Protein AF-A0A9X3DZH3-F1 (afdb_monomer_lite)

Radius of gyration: 17.74 Å; chains: 1; bounding box: 39×42×50 Å

Foldseek 3Di:
DLCCQFVVAVQVLLVLLLVLLVVLPPDAPLQPPHQSLLSLVLLLLLCCLPVVPDNNLVVAAADPDSVLLSVLSSVSSVVCRPDPCSQRVHDDDSVLLRVLLVLLQPQLQDLVNLVPDDLVSLLVSLCSQVLLVVCLVVQDCVCDVPDHSSVSSSVVQCVQDPPVLSSVLSCCQRPNDDDNSVSLCCCAPNPSDGPSCHSLSSQQSSCSNDSSGRRDALSSQSSSSNSNHPNPVVHPDD

Organism: NCBI:txid2994654

Sequence (238 aa):
MFRRKYDEILVPAHREILEVAQQHGFGRPEYAGQDPQIEMGRFLGWLRLTQGSGDGWRETSVLSDSQDRAARIAQYVQVWQSTNDTVKGDMYHASAEIENIANIRKYLRDPDELERLSFDELFRYLTGCHAFLERLRFVSKDIGENLSGLERLRIDFQKKNTFTAVLRTVRYLLAGSGDAIERAYDCIYGSYKLTGFGEACVMELLGWGDTKRPPFNNRSIRGIRLLGFDVEHLVAGE

pLDDT: mean 94.05, std 6.47, range [49.44, 98.75]

Secondary structure (DSSP, 8-state):
-HHIIIIIIIHHHHHHHHHHHHHTT---GGGTTS-HHHHHHHHHHHHHHHTSTTTHHHHSPP--SHHHHHHHHHHHHHHHHH-S-S-TT-S--HHHHHHHHHHIIIIISSHHHHHT--HHHHHHHHTTSHHHHGGGGSS-GGG-TTS-HHHHHHHHHHHHS-HHHHHHHHHHHHH-SS-HHHHHHHHHHSTT-BTTB-HHHHHHHHHHH-TTS----HHHHHHHHHTT-S-GGGSPP-

Structure (mmCIF, N/CA/C/O backbone):
data_AF-A0A9X3DZH3-F1
#
_entry.id   AF-A0A9X3DZH3-F1
#
loop_
_atom_site.group_PDB
_atom_site.id
_atom_site.type_symbol
_atom_site.label_atom_id
_atom_site.label_alt_id
_atom_site.label_comp_id
_atom_site.label_asym_id
_atom_site.label_entity_id
_atom_site.label_seq_id
_atom_site.pdbx_PDB_ins_code
_atom_site.Cartn_x
_atom_site.Cartn_y
_atom_site.Cartn_z
_atom_site.occupancy
_atom_site.B_iso_or_equiv
_atom_site.auth_seq_id
_atom_site.auth_comp_id
_atom_site.auth_asym_id
_atom_site.auth_atom_id
_atom_site.pdbx_PDB_model_num
ATOM 1 N N . MET A 1 1 ? 12.413 -12.478 10.197 1.00 80.00 1 MET A N 1
ATOM 2 C CA . MET A 1 1 ? 12.180 -11.033 10.440 1.00 80.00 1 MET A CA 1
ATOM 3 C C . MET A 1 1 ? 11.043 -10.487 9.578 1.00 80.00 1 MET A C 1
ATOM 5 O O . MET A 1 1 ? 10.118 -9.921 10.138 1.00 80.00 1 MET A O 1
ATOM 9 N N . PHE A 1 2 ? 11.060 -10.704 8.256 1.00 90.88 2 PHE A N 1
ATOM 10 C CA . PHE A 1 2 ? 10.044 -10.164 7.337 1.00 90.88 2 PHE A CA 1
ATOM 11 C C . PHE A 1 2 ? 8.625 -10.729 7.569 1.00 90.88 2 PHE A C 1
ATOM 13 O O . PHE A 1 2 ? 7.681 -9.961 7.719 1.00 90.88 2 PHE A O 1
ATOM 20 N N . ARG A 1 3 ? 8.486 -12.056 7.740 1.00 94.56 3 ARG A N 1
ATOM 21 C CA . ARG A 1 3 ? 7.210 -12.691 8.129 1.00 94.56 3 ARG A CA 1
ATOM 22 C C . ARG A 1 3 ? 6.673 -12.166 9.461 1.00 94.56 3 ARG A C 1
ATOM 24 O O . ARG A 1 3 ? 5.527 -11.752 9.523 1.00 94.56 3 ARG A O 1
ATOM 31 N N . ARG A 1 4 ? 7.530 -12.083 10.484 1.00 95.94 4 ARG A N 1
ATOM 32 C CA . ARG A 1 4 ? 7.169 -11.506 11.787 1.00 95.94 4 ARG A CA 1
ATOM 33 C C . ARG A 1 4 ? 6.572 -10.103 11.656 1.00 95.94 4 ARG A C 1
ATOM 35 O O . ARG A 1 4 ? 5.543 -9.815 12.248 1.00 95.94 4 ARG A O 1
ATOM 42 N N . LYS A 1 5 ? 7.195 -9.238 10.853 1.00 96.06 5 LYS A N 1
ATOM 43 C CA . LYS A 1 5 ? 6.690 -7.885 10.597 1.00 96.06 5 LYS A CA 1
ATOM 44 C C . LYS A 1 5 ? 5.289 -7.904 9.979 1.00 96.06 5 LYS A C 1
ATOM 46 O O . LYS A 1 5 ? 4.390 -7.252 10.498 1.00 96.06 5 LYS A O 1
ATOM 51 N N . TYR A 1 6 ? 5.104 -8.629 8.879 1.00 96.19 6 TYR A N 1
ATOM 52 C CA . TYR A 1 6 ? 3.863 -8.545 8.111 1.00 96.19 6 TYR A CA 1
ATOM 53 C C . TYR A 1 6 ? 2.771 -9.490 8.609 1.00 96.19 6 TYR A C 1
ATOM 55 O O . TYR A 1 6 ? 1.678 -9.031 8.920 1.00 96.19 6 TYR A O 1
ATOM 63 N N . ASP A 1 7 ? 3.057 -10.780 8.741 1.00 95.81 7 ASP A N 1
ATOM 64 C CA . ASP A 1 7 ? 2.043 -11.806 9.011 1.00 95.81 7 ASP A CA 1
ATOM 65 C C . ASP A 1 7 ? 1.689 -11.917 10.489 1.00 95.81 7 ASP A C 1
ATOM 67 O O . ASP A 1 7 ? 0.548 -12.226 10.821 1.00 95.81 7 ASP A O 1
ATOM 71 N N . GLU A 1 8 ? 2.658 -11.681 11.373 1.00 96.56 8 GLU A N 1
ATOM 72 C CA . GLU A 1 8 ? 2.478 -11.887 12.815 1.00 96.56 8 GLU A CA 1
ATOM 73 C C . GLU A 1 8 ? 2.136 -10.591 13.561 1.00 96.56 8 GLU A C 1
ATOM 75 O O . GLU A 1 8 ? 1.579 -10.660 14.652 1.00 96.56 8 GLU A O 1
ATOM 80 N N . ILE A 1 9 ? 2.444 -9.415 12.995 1.00 97.25 9 ILE A N 1
ATOM 81 C CA . ILE A 1 9 ? 2.196 -8.117 13.649 1.00 97.25 9 ILE A CA 1
ATOM 82 C C . ILE A 1 9 ? 1.209 -7.263 12.851 1.00 97.25 9 ILE A C 1
ATOM 84 O O . ILE A 1 9 ? 0.128 -6.947 13.348 1.00 97.25 9 ILE A O 1
ATOM 88 N N . LEU A 1 10 ? 1.548 -6.886 11.613 1.00 97.81 10 LEU A N 1
ATOM 89 C CA . LEU A 1 10 ? 0.742 -5.921 10.858 1.00 97.81 10 LEU A CA 1
ATOM 90 C C . LEU A 1 10 ? -0.606 -6.489 10.395 1.00 97.81 10 LEU A C 1
ATOM 92 O O . LEU A 1 10 ? -1.616 -5.795 10.504 1.00 97.81 10 LEU A O 1
ATOM 96 N N . VAL A 1 11 ? -0.654 -7.733 9.908 1.00 97.56 11 VAL A N 1
ATOM 97 C CA . VAL A 1 11 ? -1.908 -8.387 9.494 1.00 97.56 11 VAL A CA 1
ATOM 98 C C . VAL A 1 11 ? -2.884 -8.529 10.673 1.00 97.56 11 VAL A C 1
ATOM 100 O O . VAL A 1 11 ? -4.034 -8.116 10.510 1.00 97.56 11 VAL A O 1
ATOM 103 N N . PRO A 1 12 ? -2.482 -9.040 11.856 1.00 97.56 12 PRO A N 1
ATOM 104 C CA . PRO A 1 12 ? -3.359 -9.077 13.026 1.00 97.56 12 PRO A CA 1
ATOM 105 C C . PRO A 1 12 ? -3.827 -7.693 13.481 1.00 97.56 12 PRO A C 1
ATOM 107 O O . PRO A 1 12 ? -5.022 -7.514 13.694 1.00 97.56 12 PRO A O 1
ATOM 110 N N . ALA A 1 13 ? -2.927 -6.703 13.550 1.00 98.06 13 ALA A N 1
ATOM 111 C CA . ALA A 1 13 ? -3.292 -5.335 13.925 1.00 98.06 13 ALA A CA 1
ATOM 112 C C . ALA A 1 13 ? -4.322 -4.732 12.958 1.00 98.06 13 ALA A C 1
ATOM 114 O O . ALA A 1 13 ? -5.326 -4.165 13.378 1.00 98.06 13 ALA A O 1
ATOM 115 N N . HIS A 1 14 ? -4.108 -4.896 11.651 1.00 98.31 14 HIS A N 1
ATOM 116 C CA . HIS A 1 14 ? -5.050 -4.431 10.639 1.00 98.31 14 HIS A CA 1
ATOM 117 C C . HIS A 1 14 ? -6.409 -5.133 10.753 1.00 98.31 14 HIS A C 1
ATOM 119 O O . HIS A 1 14 ? -7.445 -4.486 10.613 1.00 98.31 14 HIS A O 1
ATOM 125 N N . ARG A 1 15 ? -6.419 -6.447 11.009 1.00 97.50 15 ARG A N 1
ATOM 126 C CA . ARG A 1 15 ? -7.661 -7.206 11.190 1.00 97.50 15 ARG A CA 1
ATOM 127 C C . ARG A 1 15 ? -8.452 -6.695 12.393 1.00 97.50 15 ARG A C 1
ATOM 129 O O . ARG A 1 15 ? -9.636 -6.425 12.235 1.00 97.50 15 ARG A O 1
ATOM 136 N N . GLU A 1 16 ? -7.791 -6.494 13.534 1.00 98.06 16 GLU A N 1
ATOM 137 C CA . GLU A 1 16 ? -8.410 -5.907 14.731 1.00 98.06 16 GLU A CA 1
ATOM 138 C C . GLU A 1 16 ? -9.031 -4.538 14.412 1.00 98.06 16 GLU A C 1
ATOM 140 O O . GLU A 1 16 ? -10.190 -4.290 14.736 1.00 98.06 16 GLU A O 1
ATOM 145 N N . ILE A 1 17 ? -8.295 -3.671 13.705 1.00 98.50 17 ILE A N 1
ATOM 146 C CA . ILE A 1 17 ? -8.795 -2.349 13.303 1.00 98.50 17 ILE A CA 1
ATOM 147 C C . ILE A 1 17 ? -10.041 -2.465 12.427 1.00 98.50 17 ILE A C 1
ATOM 149 O O . ILE A 1 17 ? -11.016 -1.763 12.678 1.00 98.50 17 ILE A O 1
ATOM 153 N N . LEU A 1 18 ? -10.020 -3.323 11.404 1.00 98.12 18 LEU A N 1
ATOM 154 C CA . LEU A 1 18 ? -11.145 -3.477 10.485 1.00 98.12 18 LEU A CA 1
ATOM 155 C C . LEU A 1 18 ? -12.385 -4.039 11.180 1.00 98.12 18 LEU A C 1
ATOM 157 O O . LEU A 1 18 ? -13.476 -3.510 10.973 1.00 98.12 18 LEU A O 1
ATOM 161 N N . GLU A 1 19 ? -12.218 -5.057 12.022 1.00 98.00 19 GLU A N 1
ATOM 162 C CA . GLU A 1 19 ? -13.314 -5.666 12.781 1.00 98.00 19 GLU A CA 1
ATOM 163 C C . GLU A 1 19 ? -13.973 -4.647 13.717 1.00 98.00 19 GLU A C 1
ATOM 165 O O . GLU A 1 19 ? -15.193 -4.474 13.683 1.00 98.00 19 GLU A O 1
ATOM 170 N N . VAL A 1 20 ? -13.177 -3.915 14.501 1.00 98.50 20 VAL A N 1
ATOM 171 C CA . VAL A 1 20 ? -13.698 -2.866 15.388 1.00 98.50 20 VAL A CA 1
ATOM 172 C C . VAL A 1 20 ? -14.331 -1.738 14.577 1.00 98.50 20 VAL A C 1
ATOM 174 O O . VAL A 1 20 ? -15.418 -1.271 14.908 1.00 98.50 20 VAL A O 1
ATOM 177 N N . ALA A 1 21 ? -13.695 -1.298 13.492 1.00 98.38 21 ALA A N 1
ATOM 178 C CA . ALA A 1 21 ? -14.231 -0.215 12.681 1.00 98.38 21 ALA A CA 1
ATOM 179 C C . ALA A 1 21 ? -15.624 -0.565 12.135 1.00 98.38 21 ALA A C 1
ATOM 181 O O . ALA A 1 21 ? -16.554 0.237 12.256 1.00 98.38 21 ALA A O 1
ATOM 182 N N . GLN A 1 22 ? -15.803 -1.780 11.613 1.00 97.50 22 GLN A N 1
ATOM 183 C CA . GLN A 1 22 ? -17.096 -2.263 11.118 1.00 97.50 22 GLN A CA 1
ATOM 184 C C . GLN A 1 22 ? -18.171 -2.296 12.215 1.00 97.50 22 GLN A C 1
ATOM 186 O O . GLN A 1 22 ? -19.311 -1.911 11.957 1.00 97.50 22 GLN A O 1
ATOM 191 N N . GLN A 1 23 ? -17.817 -2.661 13.452 1.00 97.81 23 GLN A N 1
ATOM 192 C CA . GLN A 1 23 ? -18.740 -2.611 14.599 1.00 97.81 23 GLN A CA 1
ATOM 193 C C . GLN A 1 23 ? -19.208 -1.185 14.935 1.00 97.81 23 GLN A C 1
ATOM 195 O O . GLN A 1 23 ? -20.274 -1.009 15.525 1.00 97.81 23 GLN A O 1
ATOM 200 N N . HIS A 1 24 ? -18.445 -0.166 14.535 1.00 97.00 24 HIS A N 1
ATOM 201 C CA . HIS A 1 24 ? -18.718 1.245 14.805 1.00 97.00 24 HIS A CA 1
ATOM 202 C C . HIS A 1 24 ? -19.171 2.041 13.570 1.00 97.00 24 HIS A C 1
ATOM 204 O O . HIS A 1 24 ? -19.076 3.268 13.554 1.00 97.00 24 HIS A O 1
ATOM 210 N N . GLY A 1 25 ? -19.712 1.361 12.552 1.00 95.00 25 GLY A N 1
ATOM 211 C CA . GLY A 1 25 ? -20.342 2.009 11.397 1.00 95.00 25 GLY A CA 1
ATOM 212 C C . GLY A 1 25 ? -19.375 2.408 10.284 1.00 95.00 25 GLY A C 1
ATOM 213 O O . GLY A 1 25 ? -19.695 3.284 9.486 1.00 95.00 25 GLY A O 1
ATOM 214 N N . PHE A 1 26 ? -18.192 1.792 10.223 1.00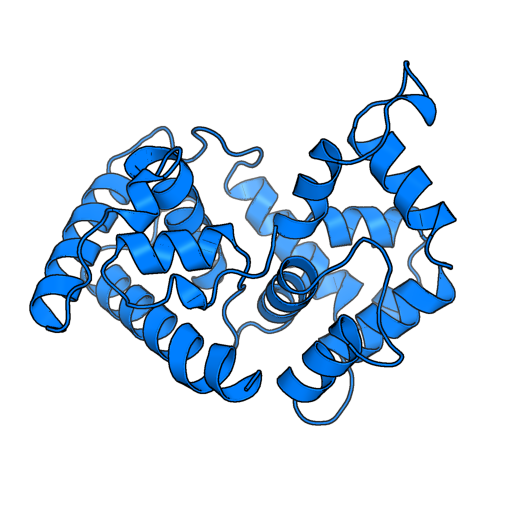 96.69 26 PHE A N 1
ATOM 215 C CA . PHE A 1 26 ? -17.313 1.878 9.055 1.00 96.69 26 PHE A CA 1
ATOM 216 C C . PHE A 1 26 ? -17.986 1.274 7.814 1.00 96.69 26 PHE A C 1
ATOM 218 O O . PHE A 1 26 ? -18.674 0.258 7.929 1.00 96.69 26 PHE A O 1
ATOM 225 N N . GLY A 1 27 ? -17.794 1.879 6.638 1.00 95.56 27 GLY A N 1
ATOM 226 C CA . GLY A 1 27 ? -18.589 1.563 5.446 1.00 95.56 27 GLY A CA 1
ATOM 227 C C . GLY A 1 27 ? -19.248 2.797 4.842 1.00 95.56 27 GLY A C 1
ATOM 228 O O . GLY A 1 27 ? -20.477 2.897 4.823 1.00 95.56 27 GLY A O 1
ATOM 229 N N . ARG A 1 28 ? -18.452 3.764 4.376 1.00 94.81 28 ARG A N 1
ATOM 230 C CA . ARG A 1 28 ? -19.019 4.966 3.749 1.00 94.81 28 ARG A CA 1
ATOM 231 C C . ARG A 1 28 ? -19.727 4.641 2.414 1.00 94.81 28 ARG A C 1
ATOM 233 O O . ARG A 1 28 ? -19.271 3.751 1.689 1.00 94.81 28 ARG A O 1
ATOM 240 N N . PRO A 1 29 ? -20.794 5.376 2.029 1.00 94.44 29 PRO A N 1
ATOM 241 C CA . PRO A 1 29 ? -21.568 5.095 0.812 1.00 94.44 29 PRO A CA 1
ATOM 242 C C . PRO A 1 29 ? -20.745 5.053 -0.481 1.00 94.44 29 PRO A C 1
ATOM 244 O O . PRO A 1 29 ? -21.071 4.295 -1.392 1.00 94.44 29 PRO A O 1
ATOM 247 N N . GLU A 1 30 ? -19.666 5.832 -0.563 1.00 93.69 30 GLU A N 1
ATOM 248 C CA . GLU A 1 30 ? -18.778 5.893 -1.727 1.00 93.69 30 GLU A CA 1
ATOM 249 C C . GLU A 1 30 ? -18.032 4.569 -1.982 1.00 93.69 30 GLU A C 1
ATOM 251 O O . GLU A 1 30 ? -17.606 4.322 -3.109 1.00 93.69 30 GLU A O 1
ATOM 256 N N . TYR A 1 31 ? -17.908 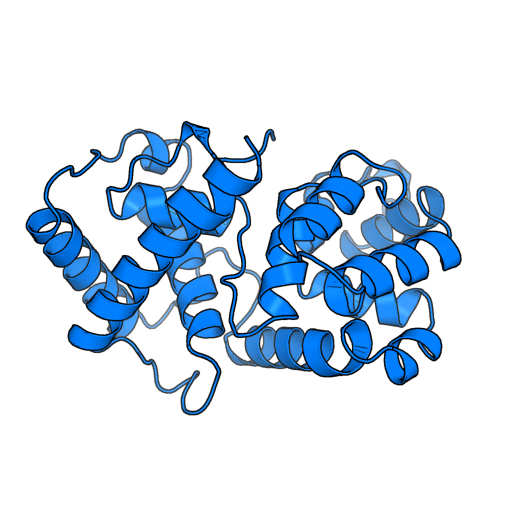3.706 -0.965 1.00 94.75 31 TYR A N 1
ATOM 257 C CA . TYR A 1 31 ? -17.274 2.383 -1.048 1.00 94.75 31 TYR A CA 1
ATOM 258 C C . TYR A 1 31 ? -18.288 1.232 -0.995 1.00 94.75 31 TYR A C 1
ATOM 260 O O . TYR A 1 31 ? -17.904 0.069 -0.860 1.00 94.75 31 TYR A O 1
ATOM 268 N N . ALA A 1 32 ? -19.589 1.517 -1.105 1.00 94.75 32 ALA A N 1
ATOM 269 C CA . ALA A 1 32 ? -20.621 0.489 -1.035 1.00 94.75 32 ALA A CA 1
ATOM 270 C C . ALA A 1 32 ? -20.399 -0.616 -2.089 1.00 94.75 32 ALA A C 1
ATOM 272 O O . ALA A 1 32 ? -20.205 -0.353 -3.278 1.00 94.75 32 ALA A O 1
ATOM 273 N N . GLY A 1 33 ? -20.416 -1.874 -1.636 1.00 93.31 33 GLY A N 1
ATOM 274 C CA . GLY A 1 33 ? -20.189 -3.051 -2.483 1.00 93.31 33 GLY A CA 1
ATOM 275 C C . GLY A 1 33 ? -18.738 -3.261 -2.932 1.00 93.31 33 GLY A C 1
ATOM 276 O O . GLY A 1 33 ? -18.478 -4.198 -3.686 1.00 93.31 33 GLY A O 1
ATOM 277 N N . GLN A 1 34 ? -17.803 -2.421 -2.484 1.00 94.88 34 GLN A N 1
ATOM 278 C CA . GLN A 1 34 ? -16.378 -2.568 -2.766 1.00 94.88 34 GLN A CA 1
ATOM 279 C C . GLN A 1 34 ? -15.679 -3.418 -1.702 1.00 94.88 34 GLN A C 1
ATOM 281 O O . GLN A 1 34 ? -16.230 -3.733 -0.647 1.00 94.88 34 GLN A O 1
ATOM 286 N N . ASP A 1 35 ? -14.432 -3.788 -1.987 1.00 94.00 35 ASP A N 1
ATOM 287 C CA . ASP A 1 35 ? -13.559 -4.435 -1.013 1.00 94.00 35 ASP A CA 1
ATOM 288 C C . ASP A 1 35 ? -13.287 -3.494 0.186 1.00 94.00 35 ASP A C 1
ATOM 290 O O . ASP A 1 35 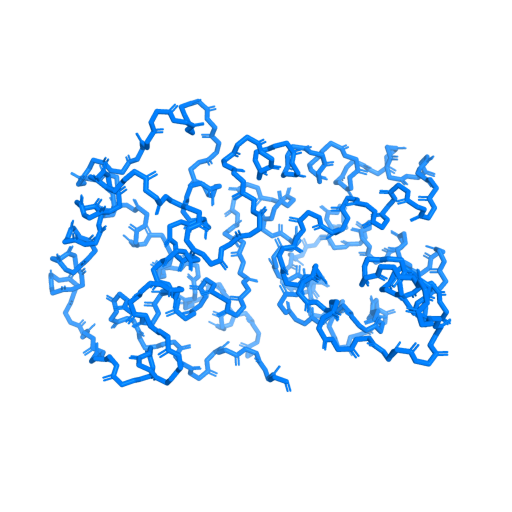? -12.762 -2.395 -0.025 1.00 94.00 35 ASP A O 1
ATOM 294 N N . PRO A 1 36 ? -13.580 -3.905 1.439 1.00 94.88 36 PRO A N 1
ATOM 295 C CA . PRO A 1 36 ? -13.349 -3.088 2.635 1.00 94.88 36 PRO A CA 1
ATOM 296 C C . PRO A 1 36 ? -11.897 -2.631 2.825 1.00 94.88 36 PRO A C 1
ATOM 298 O O . PRO A 1 36 ? -11.649 -1.623 3.487 1.00 94.88 36 PRO A O 1
ATOM 301 N N . GLN A 1 37 ? -10.932 -3.348 2.240 1.00 95.06 37 GLN A N 1
ATOM 302 C CA . GLN A 1 37 ? -9.519 -2.966 2.264 1.00 95.06 37 GLN A CA 1
ATOM 303 C C . GLN A 1 37 ? -9.265 -1.620 1.575 1.00 95.06 37 GLN A C 1
ATOM 305 O O . GLN A 1 37 ? -8.335 -0.912 1.957 1.00 95.06 37 GLN A O 1
ATOM 310 N N . ILE A 1 38 ? -10.095 -1.250 0.593 1.00 94.88 38 ILE A N 1
ATOM 311 C CA . ILE A 1 38 ? -9.984 0.019 -0.134 1.00 94.88 38 ILE A CA 1
ATOM 312 C C . ILE A 1 38 ? -10.297 1.181 0.812 1.00 94.88 38 ILE A C 1
ATOM 314 O O . ILE A 1 38 ? -9.452 2.048 1.030 1.00 94.88 38 ILE A O 1
ATOM 318 N N . GLU A 1 39 ? -11.471 1.155 1.452 1.00 95.69 39 GLU A N 1
ATOM 319 C CA . GLU A 1 39 ? -11.841 2.185 2.428 1.00 95.69 39 GLU A CA 1
ATOM 320 C C . GLU A 1 39 ? -10.871 2.195 3.613 1.00 95.69 39 GLU A C 1
ATOM 322 O O . GLU A 1 39 ? -10.483 3.262 4.080 1.00 95.69 39 GLU A O 1
ATOM 327 N N . MET A 1 40 ? -10.432 1.026 4.090 1.00 96.25 40 MET A N 1
ATOM 328 C CA . MET A 1 40 ? -9.489 0.941 5.207 1.00 96.25 40 MET A CA 1
ATOM 329 C C . MET A 1 40 ? -8.122 1.543 4.868 1.00 96.25 40 MET A C 1
ATOM 331 O O . MET A 1 40 ? -7.569 2.308 5.663 1.00 96.25 40 MET A O 1
ATOM 335 N N . GLY A 1 41 ? -7.581 1.243 3.683 1.00 94.38 41 GLY A N 1
ATOM 336 C CA . GLY A 1 41 ? -6.356 1.867 3.184 1.00 94.38 41 GLY A CA 1
ATOM 337 C C . GLY A 1 41 ? -6.486 3.387 3.162 1.00 94.38 41 GLY A C 1
ATOM 338 O O . GLY A 1 41 ? -5.607 4.098 3.671 1.00 94.38 41 GLY A O 1
ATOM 339 N N . ARG A 1 42 ? -7.636 3.880 2.690 1.00 93.31 42 ARG A N 1
ATOM 340 C CA . ARG A 1 42 ? -7.930 5.306 2.676 1.00 93.31 42 ARG A CA 1
ATOM 341 C C . ARG A 1 42 ? -8.055 5.912 4.067 1.00 93.31 42 ARG A C 1
ATOM 343 O O . ARG A 1 42 ? -7.445 6.945 4.332 1.00 93.31 42 ARG A O 1
ATOM 350 N N . PHE A 1 43 ? -8.812 5.286 4.957 1.00 95.62 43 PHE A N 1
ATOM 351 C CA . PHE A 1 43 ? -9.028 5.743 6.327 1.00 95.62 43 PHE A CA 1
ATOM 352 C C . PHE A 1 43 ? -7.707 5.878 7.090 1.00 95.62 43 PHE A C 1
ATOM 354 O O . PHE A 1 43 ? -7.432 6.931 7.667 1.00 95.62 43 PHE A O 1
ATOM 361 N N . LEU A 1 44 ? -6.846 4.857 7.035 1.00 95.62 44 LEU A N 1
ATOM 362 C CA . LEU A 1 44 ? -5.527 4.898 7.674 1.00 95.62 44 LEU A CA 1
ATOM 363 C C . LEU A 1 44 ? -4.636 5.986 7.058 1.00 95.62 44 LEU A C 1
ATOM 365 O O . LEU A 1 44 ? -3.898 6.671 7.774 1.00 95.62 44 LEU A O 1
ATOM 369 N N . GLY A 1 45 ? -4.727 6.172 5.738 1.00 92.25 45 GLY A N 1
ATOM 370 C CA . GLY A 1 45 ? -4.036 7.242 5.029 1.00 92.25 45 GLY A CA 1
ATOM 371 C C . GLY A 1 45 ? -4.481 8.637 5.468 1.00 92.25 45 GLY A C 1
ATOM 372 O O . GLY A 1 45 ? -3.652 9.474 5.832 1.00 92.25 45 GLY A O 1
ATOM 373 N N . TRP A 1 46 ? -5.791 8.860 5.499 1.00 92.50 46 TRP A N 1
ATOM 374 C CA . TRP A 1 46 ? -6.425 10.097 5.945 1.00 92.50 46 TRP A CA 1
ATOM 375 C C . TRP A 1 46 ? -6.107 10.406 7.411 1.00 92.50 46 TRP A C 1
ATOM 377 O O . TRP A 1 46 ? -5.767 11.545 7.742 1.00 92.50 46 TRP A O 1
ATOM 387 N N . LEU A 1 47 ? -6.128 9.399 8.288 1.00 92.56 47 LEU A N 1
ATOM 388 C CA . LEU A 1 47 ? -5.771 9.556 9.698 1.00 92.56 47 LEU A CA 1
ATOM 389 C C . LEU A 1 47 ? -4.335 10.074 9.832 1.00 92.56 47 LEU A C 1
ATOM 391 O O . LEU A 1 47 ? -4.071 11.029 10.568 1.00 92.56 47 LEU A O 1
ATOM 395 N N . ARG A 1 48 ? -3.405 9.510 9.050 1.00 90.50 48 ARG A N 1
ATOM 396 C CA . ARG A 1 48 ? -2.011 9.964 9.034 1.00 90.50 48 ARG A CA 1
ATOM 397 C C . ARG A 1 48 ? -1.857 11.407 8.556 1.00 90.50 48 ARG A C 1
ATOM 399 O O . ARG A 1 48 ? -1.009 12.131 9.088 1.00 90.50 48 ARG A O 1
ATOM 406 N N . LEU A 1 49 ? -2.616 11.813 7.546 1.00 88.25 49 LEU A N 1
ATOM 407 C CA . LEU A 1 49 ? -2.518 13.152 6.961 1.00 88.25 49 LEU A CA 1
ATOM 408 C C . LEU A 1 49 ? -3.170 14.223 7.842 1.00 88.25 49 LEU A C 1
ATOM 410 O O . LEU A 1 49 ? -2.676 15.347 7.894 1.00 88.25 49 LEU A O 1
ATOM 414 N N . THR A 1 50 ? -4.244 13.880 8.552 1.00 88.62 50 THR A N 1
ATOM 415 C CA . THR A 1 50 ? -5.044 14.856 9.308 1.00 88.62 50 THR A CA 1
ATOM 416 C C . THR A 1 50 ? -4.723 14.917 10.796 1.00 88.62 50 THR A C 1
ATOM 418 O O . THR A 1 50 ? -4.778 16.005 11.360 1.00 88.62 50 THR A O 1
ATOM 421 N N . GLN A 1 51 ? -4.371 13.790 11.422 1.00 86.44 51 GLN A N 1
ATOM 422 C CA . GLN A 1 51 ? -4.140 13.704 12.873 1.00 86.44 51 GLN A CA 1
ATOM 423 C C . GLN A 1 51 ? -2.665 13.503 13.233 1.00 86.44 51 GLN A C 1
ATOM 425 O O . GLN A 1 51 ? -2.248 13.818 14.339 1.00 86.44 51 GLN A O 1
ATOM 430 N N . GLY A 1 52 ? -1.861 12.975 12.305 1.00 82.06 52 GLY A N 1
ATOM 431 C CA . GLY A 1 52 ? -0.473 12.587 12.569 1.00 82.06 52 GLY A CA 1
ATOM 432 C C . GLY A 1 52 ? 0.588 13.394 11.831 1.00 82.06 52 GLY A C 1
ATOM 433 O O . GLY A 1 52 ? 1.685 12.866 11.643 1.00 82.06 52 GLY A O 1
ATOM 434 N N . SER A 1 53 ? 0.284 14.602 11.339 1.00 80.38 53 SER A N 1
ATOM 435 C CA . SER A 1 53 ? 1.214 15.432 10.551 1.00 80.38 53 SER A CA 1
ATOM 436 C C . SER A 1 53 ? 2.575 15.622 11.241 1.00 80.38 53 SER A C 1
ATOM 438 O O . SER A 1 53 ? 2.646 15.703 12.463 1.00 80.38 53 SER A O 1
ATOM 440 N N . GLY A 1 54 ? 3.662 15.699 10.462 1.00 82.81 54 GLY A N 1
ATOM 441 C CA . GLY A 1 54 ? 5.020 15.758 11.022 1.00 82.81 54 GLY A CA 1
ATOM 442 C C . GLY A 1 54 ? 5.366 14.498 11.823 1.00 82.81 54 GLY A C 1
ATOM 443 O O . GLY A 1 54 ? 5.162 13.388 11.318 1.00 82.81 54 GLY A O 1
ATOM 444 N N . ASP A 1 55 ? 5.850 14.685 13.054 1.00 84.12 55 ASP A N 1
ATOM 445 C CA . ASP A 1 55 ? 6.195 13.624 14.011 1.00 84.12 55 ASP A CA 1
ATOM 446 C C . ASP A 1 55 ? 5.052 13.228 14.963 1.00 84.12 55 ASP A C 1
ATOM 448 O O . ASP A 1 55 ? 5.191 12.249 15.693 1.00 84.12 55 ASP A O 1
ATOM 452 N N . GLY A 1 56 ? 3.883 13.881 14.901 1.00 84.38 56 GLY A N 1
ATOM 453 C CA . GLY A 1 56 ? 2.775 13.629 15.842 1.00 84.38 56 GLY A CA 1
ATOM 454 C C . GLY A 1 56 ? 2.264 12.177 15.863 1.00 84.38 56 GLY A C 1
ATOM 455 O O . GLY A 1 56 ? 1.756 11.688 16.872 1.00 84.38 56 GLY A O 1
ATOM 456 N N . TRP A 1 57 ? 2.462 11.429 14.773 1.00 87.81 57 TRP A N 1
ATOM 457 C CA . TRP A 1 57 ? 2.169 9.992 14.737 1.00 87.81 57 TRP A CA 1
ATOM 458 C C . TRP A 1 57 ? 3.102 9.139 15.614 1.00 87.81 57 TRP A C 1
ATOM 460 O O . TRP A 1 57 ? 2.663 8.099 16.103 1.00 87.81 57 TRP A O 1
ATOM 470 N N . ARG A 1 58 ? 4.359 9.557 15.826 1.00 86.88 58 ARG A N 1
ATOM 471 C CA . ARG A 1 58 ? 5.318 8.889 16.729 1.00 86.88 58 ARG A CA 1
ATOM 472 C C . ARG A 1 58 ? 4.984 9.174 18.189 1.00 86.88 58 ARG A C 1
ATOM 474 O O . ARG A 1 58 ? 5.024 8.279 19.027 1.00 86.88 58 ARG A O 1
ATOM 481 N N . GLU A 1 59 ? 4.586 10.413 18.464 1.00 87.06 59 GLU A N 1
ATOM 482 C CA . GLU A 1 59 ? 4.275 10.919 19.807 1.00 87.06 59 GLU A CA 1
ATOM 483 C C . GLU A 1 59 ? 2.970 10.349 20.385 1.00 87.06 59 GLU A C 1
ATOM 485 O O . GLU A 1 59 ? 2.722 10.427 21.588 1.00 87.06 59 GLU A O 1
ATOM 490 N N . THR A 1 60 ? 2.128 9.739 19.548 1.00 88.75 60 THR A N 1
ATOM 491 C CA . THR A 1 60 ? 0.864 9.144 19.990 1.00 88.75 60 THR A CA 1
ATOM 492 C C . THR A 1 60 ? 1.107 7.973 20.942 1.00 88.75 60 THR A C 1
ATOM 494 O O . THR A 1 60 ? 1.897 7.077 20.657 1.00 88.75 60 THR A O 1
ATOM 497 N N . SER A 1 61 ? 0.400 7.913 22.070 1.00 91.62 61 SER A N 1
ATOM 498 C CA . SER A 1 61 ? 0.588 6.837 23.052 1.00 91.62 61 SER A CA 1
ATOM 499 C C . SER A 1 61 ? 0.229 5.461 22.481 1.00 91.62 61 SER A C 1
ATOM 501 O O . SER A 1 61 ? -0.835 5.298 21.873 1.00 91.62 61 SER A O 1
ATOM 503 N N . VAL A 1 62 ? 1.108 4.478 22.705 1.00 96.12 62 VAL A N 1
ATOM 504 C CA . VAL A 1 62 ? 0.799 3.051 22.520 1.00 96.12 62 VAL A CA 1
ATOM 505 C C . VAL A 1 62 ? -0.242 2.635 23.558 1.00 96.12 62 VAL A C 1
ATOM 507 O O . VAL A 1 62 ? -0.181 3.065 24.709 1.00 96.12 62 VAL A O 1
ATOM 510 N N . LEU A 1 63 ? -1.186 1.797 23.146 1.00 95.81 63 LEU A N 1
ATOM 511 C CA . LEU A 1 63 ? -2.257 1.257 23.969 1.00 95.81 63 LEU A CA 1
ATOM 512 C C . LEU A 1 63 ? -2.116 -0.267 24.027 1.00 95.81 63 LEU A C 1
ATOM 514 O O . LEU A 1 63 ? -2.359 -0.970 23.042 1.00 95.81 63 LEU A O 1
ATOM 518 N N . SER A 1 64 ? -1.704 -0.780 25.184 1.00 89.56 64 SER A N 1
ATOM 519 C CA . SER A 1 64 ? -1.574 -2.221 25.418 1.00 89.56 64 SER A CA 1
ATOM 520 C C . SER A 1 64 ? -2.936 -2.912 25.536 1.00 89.56 64 SER A C 1
ATOM 522 O O . SER A 1 64 ? -3.076 -4.045 25.072 1.00 89.56 64 SER A O 1
ATOM 524 N N . ASP A 1 65 ? -3.946 -2.228 26.083 1.00 93.88 65 ASP A N 1
ATOM 525 C CA . ASP A 1 65 ? -5.304 -2.756 26.222 1.00 93.88 65 ASP A CA 1
ATOM 526 C C . ASP A 1 65 ? -6.088 -2.677 24.900 1.00 93.88 65 ASP A C 1
ATOM 528 O O . ASP A 1 65 ? -6.191 -1.626 24.261 1.00 93.88 65 ASP A O 1
ATOM 532 N N . SER A 1 66 ? -6.667 -3.809 24.500 1.00 94.19 66 SER A N 1
ATOM 533 C CA . SER A 1 66 ? -7.592 -3.906 23.368 1.00 94.19 66 SER A CA 1
ATOM 534 C C . SER A 1 66 ? -8.836 -3.025 23.513 1.00 94.19 66 SER A C 1
ATOM 536 O O . SER A 1 66 ? -9.333 -2.528 22.506 1.00 94.19 66 SER A O 1
ATOM 538 N N . GLN A 1 67 ? -9.335 -2.793 24.731 1.00 96.38 67 GLN A N 1
ATOM 539 C CA . GLN A 1 67 ? -10.513 -1.950 24.958 1.00 96.38 67 GLN A CA 1
ATOM 540 C C . GLN A 1 67 ? -10.203 -0.478 24.678 1.00 96.38 67 GLN A C 1
ATOM 542 O O . GLN A 1 67 ? -10.976 0.195 23.995 1.00 96.38 67 GLN A O 1
ATOM 547 N N . ASP A 1 68 ? -9.037 -0.000 25.118 1.00 97.75 68 ASP A N 1
ATOM 548 C CA . ASP A 1 68 ? -8.581 1.361 24.829 1.00 97.75 68 ASP A CA 1
ATOM 549 C C . ASP A 1 68 ? -8.333 1.556 23.329 1.00 97.75 68 ASP A C 1
ATOM 551 O O . ASP A 1 68 ? -8.710 2.588 22.759 1.00 97.75 68 ASP A O 1
ATOM 555 N N . ARG A 1 69 ? -7.732 0.558 22.659 1.00 97.69 69 ARG A N 1
ATOM 556 C CA . ARG A 1 69 ? -7.586 0.579 21.193 1.00 97.69 69 ARG A CA 1
ATOM 557 C C . ARG A 1 69 ? -8.945 0.631 20.514 1.00 97.69 69 ARG A C 1
ATOM 559 O O . ARG A 1 69 ? -9.138 1.463 19.629 1.00 97.69 69 ARG A O 1
ATOM 566 N N . ALA A 1 70 ? -9.896 -0.189 20.956 1.00 98.19 70 ALA A N 1
ATOM 567 C CA . ALA A 1 70 ? -11.231 -0.215 20.380 1.00 98.19 70 ALA A CA 1
ATOM 568 C C . ALA A 1 70 ? -11.948 1.135 20.526 1.00 98.19 70 ALA A C 1
ATOM 570 O O . ALA A 1 70 ? -12.494 1.647 19.548 1.00 98.19 70 ALA A O 1
ATOM 571 N N . ALA A 1 71 ? -11.863 1.766 21.700 1.00 98.06 71 ALA A N 1
ATOM 572 C CA . ALA A 1 71 ? -12.417 3.098 21.937 1.00 98.06 71 ALA A CA 1
ATOM 573 C C . ALA A 1 71 ? -11.791 4.160 21.015 1.00 98.06 71 ALA A C 1
ATOM 575 O O . ALA A 1 71 ? -12.505 4.982 20.435 1.00 98.06 71 ALA A O 1
ATOM 576 N N . ARG A 1 72 ? -10.465 4.120 20.819 1.00 97.81 72 ARG A N 1
ATOM 577 C CA . ARG A 1 72 ? -9.764 5.039 19.909 1.00 97.81 72 ARG A CA 1
ATOM 578 C C . ARG A 1 72 ? -10.137 4.808 18.444 1.00 97.81 72 ARG A C 1
ATOM 580 O O . ARG A 1 72 ? -10.341 5.775 17.711 1.00 97.81 72 ARG A O 1
ATOM 587 N N . ILE A 1 73 ? -10.243 3.552 18.011 1.00 98.56 73 ILE A N 1
ATOM 588 C CA . ILE A 1 73 ? -10.706 3.206 16.660 1.00 98.56 73 ILE A CA 1
ATOM 589 C C . ILE A 1 73 ? -12.125 3.742 16.454 1.00 98.56 73 ILE A C 1
ATOM 591 O O . ILE A 1 73 ? -12.357 4.470 15.491 1.00 98.56 73 ILE A O 1
ATOM 595 N N . ALA A 1 74 ? -13.043 3.473 17.386 1.00 98.19 74 ALA A N 1
ATOM 596 C CA . ALA A 1 74 ? -14.423 3.951 17.330 1.00 98.19 74 ALA A CA 1
ATOM 597 C C . ALA A 1 74 ? -14.508 5.481 17.214 1.00 98.19 74 ALA A C 1
ATOM 599 O O . ALA A 1 74 ? -15.239 5.997 16.367 1.00 98.19 74 ALA A O 1
ATOM 600 N N . GLN A 1 75 ? -13.716 6.209 18.010 1.00 97.62 75 GLN A N 1
ATOM 601 C CA . GLN A 1 75 ? -13.636 7.669 17.947 1.00 97.62 75 GLN A CA 1
ATOM 602 C C . GLN A 1 75 ? -13.261 8.147 16.538 1.00 97.62 75 GLN A C 1
ATOM 604 O O . GL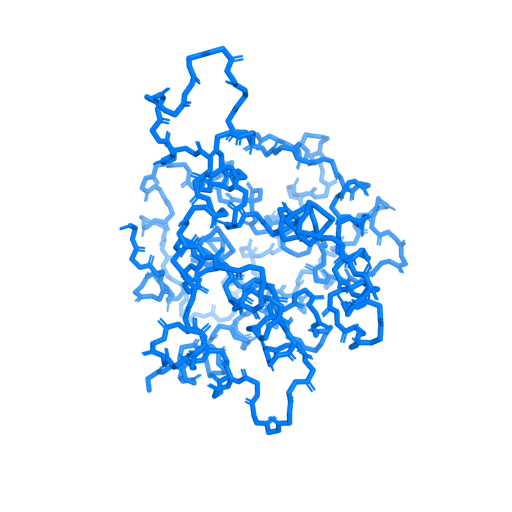N A 1 75 ? -13.951 8.990 15.965 1.00 97.62 75 GLN A O 1
ATOM 609 N N . TYR A 1 76 ? -12.184 7.618 15.953 1.00 97.38 76 TYR A N 1
ATOM 610 C CA . TYR A 1 76 ? -11.741 8.068 14.632 1.00 97.38 76 TYR A CA 1
ATOM 611 C C . TYR A 1 76 ? -12.650 7.601 13.497 1.00 97.38 76 TYR A C 1
ATOM 613 O O . TYR A 1 76 ? -12.778 8.322 12.509 1.00 97.38 76 TYR A O 1
ATOM 621 N N . VAL A 1 77 ? -13.328 6.462 13.643 1.00 97.62 77 VAL A N 1
ATOM 622 C CA . VAL A 1 77 ? -14.366 6.020 12.701 1.00 97.62 77 VAL A CA 1
ATOM 623 C C . VAL A 1 77 ? -15.525 7.013 12.683 1.00 97.62 77 VAL A C 1
ATOM 625 O O . VAL A 1 77 ? -15.964 7.401 11.605 1.00 97.62 77 VAL A O 1
ATOM 628 N N . GLN A 1 78 ? -15.971 7.513 13.838 1.00 96.81 78 GLN A N 1
ATOM 629 C CA . GLN A 1 78 ? -17.016 8.545 13.884 1.00 96.81 78 GLN A CA 1
ATOM 630 C C . GLN A 1 78 ? -16.587 9.836 13.172 1.00 96.81 78 GLN A C 1
ATOM 632 O O . GLN A 1 78 ? -17.366 10.414 12.409 1.00 96.81 78 GLN A O 1
ATOM 637 N N . VAL A 1 79 ? -15.340 10.281 13.365 1.00 95.25 79 VAL A N 1
ATOM 638 C CA . VAL A 1 79 ? -14.805 11.453 12.644 1.00 95.25 79 VAL A CA 1
ATOM 639 C C . VAL A 1 79 ? -14.719 11.178 11.138 1.00 95.25 79 VAL A C 1
ATOM 641 O O . VAL A 1 79 ? -15.119 12.015 10.331 1.00 95.25 79 VAL A O 1
ATOM 644 N N . TRP A 1 80 ? -14.252 9.993 10.744 1.00 95.25 80 TRP A N 1
ATOM 645 C CA . TRP A 1 80 ? -14.183 9.569 9.345 1.00 95.25 80 TRP A CA 1
ATOM 646 C C . TRP A 1 80 ? -15.555 9.518 8.670 1.00 95.25 80 TRP A C 1
ATOM 648 O O . TRP A 1 80 ? -15.684 9.939 7.524 1.00 95.25 80 TRP A O 1
ATOM 658 N N . GLN A 1 81 ? -16.591 9.049 9.363 1.00 94.31 81 GLN A N 1
ATOM 659 C CA . GLN A 1 81 ? -17.956 8.993 8.831 1.00 94.31 81 GLN A CA 1
ATOM 660 C C . GLN A 1 81 ? -18.601 10.383 8.726 1.00 94.31 81 GLN A C 1
ATOM 662 O O . GLN A 1 81 ? -19.388 10.635 7.819 1.00 94.31 81 GLN A O 1
ATOM 667 N N . SER A 1 82 ? -18.252 11.304 9.627 1.00 92.81 82 SER A N 1
ATOM 668 C CA . SER A 1 82 ? -18.841 12.651 9.676 1.00 92.81 82 SER A CA 1
ATOM 669 C C . SER A 1 82 ? -18.103 13.699 8.840 1.00 92.81 82 SER A C 1
ATOM 671 O O . SER A 1 82 ? -18.666 14.760 8.565 1.00 92.81 82 SER A O 1
ATOM 673 N N . THR A 1 83 ? -16.862 13.440 8.415 1.00 90.44 83 THR A N 1
ATOM 674 C CA . THR A 1 83 ? -16.122 14.386 7.572 1.00 90.44 83 THR A CA 1
ATOM 675 C C . THR A 1 83 ? -16.608 14.356 6.121 1.00 90.44 83 THR A C 1
ATOM 677 O O . THR A 1 83 ? -16.826 13.293 5.536 1.00 90.44 83 THR A O 1
ATOM 680 N N . ASN A 1 84 ? -16.720 15.541 5.519 1.00 85.88 84 ASN A N 1
ATOM 681 C CA . ASN A 1 84 ? -16.963 15.702 4.083 1.00 85.88 84 ASN A CA 1
ATOM 682 C C . ASN A 1 84 ? -15.653 15.747 3.283 1.00 85.88 84 ASN A C 1
ATOM 684 O O . ASN A 1 84 ? -15.627 15.373 2.114 1.00 85.88 84 ASN A O 1
ATOM 688 N N . ASP A 1 85 ? -14.558 16.188 3.911 1.00 84.44 85 ASP A N 1
ATOM 689 C CA . ASP A 1 85 ? -13.239 16.250 3.284 1.00 84.44 85 ASP A CA 1
ATOM 690 C C . ASP A 1 85 ? -12.435 14.985 3.613 1.00 84.44 85 ASP A C 1
ATOM 692 O O . ASP A 1 85 ? -11.600 14.941 4.524 1.00 84.44 85 ASP A O 1
ATOM 696 N N . THR A 1 86 ? -12.734 13.924 2.868 1.00 81.19 86 THR A N 1
ATOM 697 C CA . THR A 1 86 ? -12.016 12.642 2.918 1.00 81.19 86 THR A CA 1
ATOM 698 C C . THR A 1 86 ? -10.764 12.638 2.035 1.00 81.19 86 THR A C 1
ATOM 700 O O . THR A 1 86 ? -10.076 11.617 1.955 1.00 81.19 86 THR A O 1
ATOM 703 N N . VAL A 1 87 ? -10.451 13.758 1.367 1.00 79.81 87 VAL A N 1
ATOM 704 C CA . VAL A 1 87 ? -9.333 13.921 0.413 1.00 79.81 87 VAL A CA 1
ATOM 705 C C . VAL A 1 87 ? -8.256 14.869 0.909 1.00 79.81 87 VAL A C 1
ATOM 707 O O . VAL A 1 87 ? -7.245 15.063 0.242 1.00 79.81 87 VAL A O 1
ATOM 710 N N . LYS A 1 88 ? -8.421 15.416 2.111 1.00 76.12 88 LYS A N 1
ATOM 711 C CA . LYS A 1 88 ? -7.461 16.325 2.720 1.00 76.12 88 LYS A CA 1
ATOM 712 C C . LYS A 1 88 ? -6.029 15.783 2.680 1.00 76.12 88 LYS A C 1
ATOM 714 O O . LYS A 1 88 ? -5.679 14.851 3.402 1.00 76.12 88 LYS A O 1
ATOM 719 N N . GLY A 1 89 ? -5.194 16.429 1.866 1.00 61.59 89 GLY A N 1
ATOM 720 C CA . GLY A 1 89 ? -3.778 16.088 1.710 1.00 61.59 89 GLY A CA 1
ATOM 721 C C . GLY A 1 89 ? -3.503 14.831 0.879 1.00 61.59 89 GLY A C 1
ATOM 722 O O . GLY A 1 89 ? -2.357 14.388 0.846 1.00 61.59 89 GLY A O 1
ATOM 723 N N . ASP A 1 90 ? -4.518 14.264 0.224 1.00 73.00 90 ASP A N 1
ATOM 724 C CA . ASP A 1 90 ? -4.398 13.108 -0.659 1.00 73.00 90 ASP A CA 1
ATOM 725 C C . ASP A 1 90 ? -4.726 13.477 -2.114 1.00 73.00 90 ASP A C 1
ATOM 727 O O . ASP A 1 90 ? -5.416 14.458 -2.385 1.00 73.00 90 ASP A O 1
ATOM 731 N N . MET A 1 91 ? -4.213 12.700 -3.067 1.00 63.06 91 MET A N 1
ATOM 732 C CA . MET A 1 91 ? -4.342 13.013 -4.498 1.00 63.06 91 MET A CA 1
ATOM 733 C C . MET A 1 91 ? -5.612 12.447 -5.142 1.00 63.06 91 MET A C 1
ATOM 735 O O . MET A 1 91 ? -6.002 12.904 -6.215 1.00 63.06 91 MET A O 1
ATOM 739 N N . TYR A 1 92 ? -6.251 11.458 -4.514 1.00 71.12 92 TYR A N 1
ATOM 740 C CA . TYR A 1 92 ? -7.330 10.689 -5.137 1.00 71.12 92 TYR A CA 1
ATOM 741 C C . TYR A 1 92 ? -8.648 10.813 -4.396 1.00 71.12 92 TYR A C 1
ATOM 743 O O . TYR A 1 92 ? -8.677 10.766 -3.172 1.00 71.12 92 TYR A O 1
ATOM 751 N N . HIS A 1 93 ? -9.746 10.902 -5.140 1.00 80.88 93 HIS A N 1
ATOM 752 C CA . HIS A 1 93 ? -11.085 10.636 -4.619 1.00 80.88 93 HIS A CA 1
ATOM 753 C C . HIS A 1 93 ? -11.345 9.122 -4.569 1.00 80.88 93 HIS A C 1
ATOM 755 O O . HIS A 1 93 ? -10.690 8.363 -5.284 1.00 80.88 93 HIS A O 1
ATOM 761 N N . ALA A 1 94 ? -12.344 8.702 -3.786 1.00 82.75 94 ALA A N 1
ATOM 762 C CA . ALA A 1 94 ? -12.737 7.297 -3.636 1.00 82.75 94 ALA A CA 1
ATOM 763 C C . ALA A 1 94 ? -12.903 6.566 -4.983 1.00 82.75 94 ALA A C 1
ATOM 765 O O . ALA A 1 94 ? -12.389 5.467 -5.157 1.00 82.75 94 ALA A O 1
ATOM 766 N N . SER A 1 95 ? -13.552 7.198 -5.970 1.00 87.50 95 SER A N 1
ATOM 767 C CA . SER A 1 95 ? -13.766 6.609 -7.300 1.00 87.50 95 SER A CA 1
ATOM 768 C C . SER A 1 95 ? -12.464 6.276 -8.034 1.00 87.50 95 SER A C 1
ATOM 770 O O . SER A 1 95 ? -12.354 5.201 -8.616 1.00 87.50 95 SER A O 1
ATOM 772 N N . ALA A 1 96 ? -11.470 7.166 -7.972 1.00 89.88 96 ALA A N 1
ATOM 773 C CA . ALA A 1 96 ? -10.173 6.949 -8.603 1.00 89.88 96 ALA A CA 1
ATOM 774 C C . ALA A 1 96 ? -9.381 5.842 -7.891 1.00 89.88 96 ALA A C 1
ATOM 776 O O . ALA A 1 96 ? -8.719 5.042 -8.544 1.00 89.88 96 ALA A O 1
ATOM 777 N N . GLU A 1 97 ? -9.472 5.759 -6.562 1.00 91.38 97 GLU A N 1
ATOM 778 C CA . GLU A 1 97 ? -8.830 4.694 -5.784 1.00 91.38 97 GLU A CA 1
ATOM 779 C C . GLU A 1 97 ? -9.444 3.319 -6.096 1.00 91.38 97 GLU A C 1
ATOM 781 O O . GLU A 1 97 ? -8.717 2.366 -6.385 1.00 91.38 97 GLU A O 1
ATOM 786 N N . ILE A 1 98 ? -10.778 3.236 -6.153 1.00 95.25 98 ILE A N 1
ATOM 787 C CA . ILE A 1 98 ? -11.510 2.027 -6.559 1.00 95.25 98 ILE A CA 1
ATOM 788 C C . ILE A 1 98 ? -11.098 1.592 -7.971 1.00 95.25 98 ILE A C 1
ATOM 790 O O . ILE A 1 98 ? -10.772 0.422 -8.187 1.00 95.25 98 ILE A O 1
ATOM 794 N N . GLU A 1 99 ? -11.073 2.523 -8.927 1.00 95.69 99 GLU A N 1
ATOM 795 C CA . GLU A 1 99 ? -10.676 2.238 -10.308 1.00 95.69 99 GLU A CA 1
ATOM 796 C C . GLU A 1 99 ? -9.218 1.761 -10.398 1.00 95.69 99 GLU A C 1
ATOM 798 O O . GLU A 1 99 ? -8.928 0.765 -11.065 1.00 95.69 99 GLU A O 1
ATOM 803 N N . ASN A 1 100 ? -8.296 2.420 -9.694 1.00 95.31 100 ASN A N 1
ATOM 804 C CA . ASN A 1 100 ? -6.884 2.041 -9.668 1.00 95.31 100 ASN A CA 1
ATOM 805 C C . ASN A 1 100 ? -6.691 0.609 -9.156 1.00 95.31 100 ASN A C 1
ATOM 807 O O . ASN A 1 100 ? -5.976 -0.182 -9.776 1.00 95.31 100 ASN A O 1
ATOM 811 N N . ILE A 1 101 ? -7.362 0.246 -8.064 1.00 96.00 101 ILE A N 1
ATOM 812 C CA . ILE A 1 101 ? -7.246 -1.088 -7.460 1.00 96.00 101 ILE A CA 1
ATOM 813 C C . ILE A 1 101 ? -7.912 -2.147 -8.345 1.00 96.00 101 ILE A C 1
ATOM 815 O O . ILE A 1 101 ? -7.363 -3.239 -8.521 1.00 96.00 101 ILE A O 1
ATOM 819 N N . ALA A 1 102 ? -9.046 -1.824 -8.973 1.00 96.44 102 ALA A N 1
ATOM 820 C CA . ALA A 1 102 ? -9.667 -2.689 -9.973 1.00 96.44 102 ALA A CA 1
ATOM 821 C C . ALA A 1 102 ? -8.723 -2.944 -11.163 1.00 96.44 102 ALA A C 1
ATOM 823 O O . ALA A 1 102 ? -8.573 -4.089 -11.596 1.00 96.44 102 ALA A O 1
ATOM 824 N N . ASN A 1 103 ? -8.025 -1.912 -11.643 1.00 97.75 103 ASN A N 1
ATOM 825 C CA . ASN A 1 103 ? -7.049 -2.029 -12.726 1.00 97.75 103 ASN A CA 1
ATOM 826 C C . ASN A 1 103 ? -5.827 -2.871 -12.331 1.00 97.75 103 ASN A C 1
ATOM 828 O O . ASN A 1 103 ? -5.401 -3.711 -13.121 1.00 97.75 103 ASN A O 1
ATOM 832 N N . ILE A 1 104 ? -5.298 -2.722 -11.111 1.00 98.00 104 ILE A N 1
ATOM 833 C CA . ILE A 1 104 ? -4.221 -3.588 -10.596 1.00 98.00 104 ILE A CA 1
ATOM 834 C C . ILE A 1 104 ? -4.665 -5.056 -10.628 1.00 98.00 104 ILE A C 1
ATOM 836 O O . ILE A 1 104 ? -3.961 -5.917 -11.158 1.00 98.00 104 ILE A O 1
ATOM 840 N N . ARG A 1 105 ? -5.859 -5.349 -10.106 1.00 96.44 105 ARG A N 1
ATOM 841 C CA . ARG A 1 105 ? -6.392 -6.719 -10.047 1.00 96.44 105 ARG A CA 1
ATOM 842 C C . ARG A 1 105 ? -6.662 -7.304 -11.422 1.00 96.44 105 ARG A C 1
ATOM 844 O O . ARG A 1 105 ? -6.433 -8.492 -11.613 1.00 96.44 105 ARG A O 1
ATOM 851 N N . LYS A 1 106 ? -7.145 -6.489 -12.356 1.00 96.88 106 LYS A N 1
ATOM 852 C CA . LYS A 1 106 ? -7.454 -6.932 -13.713 1.00 96.88 106 LYS A CA 1
ATOM 853 C C . LYS A 1 106 ? -6.193 -7.143 -14.546 1.00 96.88 106 LYS A C 1
ATOM 855 O O . LYS A 1 106 ? -6.043 -8.197 -15.141 1.00 96.88 106 LYS A O 1
ATOM 860 N N . TYR A 1 107 ? -5.304 -6.155 -14.588 1.00 98.38 107 TYR A N 1
ATOM 861 C CA . TYR A 1 107 ? -4.222 -6.124 -15.574 1.00 98.38 107 TYR A CA 1
ATOM 862 C C . TYR A 1 107 ? -2.862 -6.551 -15.029 1.00 98.38 107 TYR A C 1
ATOM 864 O O . TYR A 1 107 ? -2.025 -6.994 -15.803 1.00 98.38 107 TYR A O 1
ATOM 872 N N . LEU A 1 108 ? -2.601 -6.401 -13.725 1.00 98.19 108 LEU A N 1
ATOM 873 C CA . LEU A 1 108 ? -1.298 -6.763 -13.151 1.00 98.19 108 LEU A CA 1
ATOM 874 C C . LEU A 1 108 ? -1.290 -8.147 -12.503 1.00 98.19 108 LEU A C 1
ATOM 876 O O . LEU A 1 108 ? -0.238 -8.780 -12.434 1.00 98.19 108 LEU A O 1
ATOM 880 N N . ARG A 1 109 ? -2.438 -8.614 -12.004 1.00 96.12 109 ARG A N 1
ATOM 881 C CA . ARG A 1 109 ? -2.547 -9.936 -11.373 1.00 96.12 109 ARG A CA 1
ATOM 882 C C . ARG A 1 109 ? -2.749 -11.060 -12.386 1.00 96.12 109 ARG A C 1
ATOM 884 O O . ARG A 1 109 ? -2.246 -12.155 -12.156 1.00 96.12 109 ARG A O 1
ATOM 891 N N . ASP A 1 110 ? -3.497 -10.809 -13.456 1.00 96.00 110 ASP A N 1
ATOM 892 C CA . ASP A 1 110 ? -3.724 -11.791 -14.514 1.00 96.00 110 ASP A CA 1
ATOM 893 C C . ASP A 1 110 ? -2.467 -11.886 -15.401 1.00 96.00 110 ASP A C 1
ATOM 895 O O . ASP A 1 110 ? -2.086 -10.884 -16.013 1.00 96.00 110 ASP A O 1
ATOM 899 N N . PRO A 1 111 ? -1.789 -13.050 -15.464 1.00 95.44 111 PRO A N 1
ATOM 900 C CA . PRO A 1 111 ? -0.583 -13.206 -16.269 1.00 95.44 111 PRO A CA 1
ATOM 901 C C . PRO A 1 111 ? -0.783 -12.923 -17.760 1.00 95.44 111 PRO A C 1
ATOM 903 O O . PRO A 1 111 ? 0.149 -12.424 -18.388 1.00 95.44 111 PRO A O 1
ATOM 906 N N . ASP A 1 112 ? -1.959 -13.231 -18.310 1.00 96.88 112 ASP A N 1
ATOM 907 C CA . ASP A 1 112 ? -2.246 -13.078 -19.737 1.00 96.88 112 ASP A CA 1
ATOM 908 C C . ASP A 1 112 ? -2.503 -11.608 -20.082 1.00 96.88 112 ASP A C 1
ATOM 910 O O . ASP A 1 112 ? -2.038 -11.113 -21.111 1.00 96.88 112 ASP A O 1
ATOM 914 N N . GLU A 1 113 ? -3.207 -10.882 -19.209 1.00 98.19 113 GLU A N 1
ATOM 915 C CA . GLU A 1 113 ? -3.388 -9.435 -19.361 1.00 98.19 113 GLU A CA 1
ATOM 916 C C . GLU A 1 113 ? -2.066 -8.689 -19.159 1.00 98.19 113 GLU A C 1
ATOM 918 O O . GLU A 1 113 ? -1.732 -7.805 -19.950 1.00 98.19 113 GLU A O 1
ATOM 923 N N . LEU A 1 114 ? -1.279 -9.081 -18.152 1.00 98.19 114 LEU A N 1
ATOM 924 C CA . LEU A 1 114 ? 0.009 -8.468 -17.833 1.00 98.19 114 LEU A CA 1
ATOM 925 C C . LEU A 1 114 ? 0.994 -8.561 -19.007 1.00 98.19 114 LEU A C 1
ATOM 927 O O . LEU A 1 114 ? 1.672 -7.580 -19.316 1.00 98.19 114 LEU A O 1
ATOM 931 N N . GLU A 1 115 ? 1.066 -9.713 -19.681 1.00 97.12 115 GLU A N 1
ATOM 932 C CA . GLU A 1 115 ? 1.946 -9.923 -20.840 1.00 97.12 115 GLU A CA 1
ATOM 933 C C . GLU A 1 115 ? 1.612 -9.035 -22.046 1.00 97.12 115 GLU A C 1
ATOM 935 O O . GLU A 1 115 ? 2.491 -8.776 -22.871 1.00 97.12 115 GLU A O 1
ATOM 940 N N . ARG A 1 116 ? 0.369 -8.553 -22.155 1.00 97.94 116 ARG A N 1
ATOM 941 C CA . ARG A 1 116 ? -0.081 -7.706 -23.272 1.00 97.94 116 ARG A CA 1
ATOM 942 C C . ARG A 1 116 ? 0.213 -6.224 -23.071 1.00 97.94 116 ARG A C 1
ATOM 944 O O . ARG A 1 116 ? 0.067 -5.456 -24.019 1.00 97.94 116 ARG A O 1
ATOM 951 N N . LEU A 1 117 ? 0.594 -5.815 -21.864 1.00 98.44 117 LEU A N 1
ATOM 952 C CA . LEU A 1 117 ? 0.791 -4.406 -21.550 1.00 98.44 117 LEU A CA 1
ATOM 953 C C . LEU A 1 117 ? 2.043 -3.846 -22.219 1.00 98.44 117 LEU A C 1
ATOM 955 O O . LEU A 1 117 ? 3.096 -4.477 -22.264 1.00 98.44 117 LEU A O 1
ATOM 959 N N . SER A 1 118 ? 1.962 -2.594 -22.647 1.00 98.44 118 SER A N 1
ATOM 960 C CA . SER A 1 118 ? 3.147 -1.770 -22.872 1.00 98.44 118 SER A CA 1
ATOM 961 C C . SER A 1 118 ? 3.789 -1.348 -21.543 1.00 98.44 118 SER A C 1
ATOM 963 O O . SER A 1 118 ? 3.180 -1.413 -20.471 1.00 98.44 118 SER A O 1
ATOM 965 N N . PHE A 1 119 ? 5.025 -0.839 -21.602 1.00 98.19 119 PHE A N 1
ATOM 966 C CA . PHE A 1 119 ? 5.668 -0.251 -20.422 1.00 98.19 119 PHE A CA 1
ATOM 967 C C . PHE A 1 119 ? 4.834 0.896 -19.828 1.00 98.19 119 PHE A C 1
ATOM 969 O O . PHE A 1 119 ? 4.740 1.008 -18.608 1.00 98.19 119 PHE A O 1
ATOM 976 N N . ASP A 1 120 ? 4.221 1.727 -20.673 1.00 98.19 120 ASP A N 1
ATOM 977 C CA . ASP A 1 120 ? 3.434 2.884 -20.233 1.00 98.19 120 ASP A CA 1
ATOM 978 C C . ASP A 1 120 ? 2.157 2.468 -19.507 1.00 98.19 120 ASP A C 1
ATOM 980 O O . ASP A 1 120 ? 1.811 3.046 -18.476 1.00 98.19 120 ASP A O 1
ATOM 984 N N . GLU A 1 121 ? 1.481 1.429 -19.993 1.00 98.38 121 GLU A N 1
ATOM 985 C CA . GLU A 1 121 ? 0.301 0.881 -19.326 1.00 98.38 121 GLU A CA 1
ATOM 986 C C . GLU A 1 121 ? 0.660 0.217 -18.002 1.00 98.38 121 GLU A C 1
ATOM 988 O O . GLU A 1 121 ? 0.009 0.483 -16.991 1.00 98.38 121 GLU A O 1
ATOM 993 N N . LEU A 1 122 ? 1.728 -0.584 -17.984 1.00 98.50 122 LEU A N 1
ATOM 994 C CA . LEU A 1 122 ? 2.224 -1.203 -16.761 1.00 98.50 122 LEU A CA 1
ATOM 995 C C . LEU A 1 122 ? 2.586 -0.123 -15.730 1.00 98.50 122 LEU A C 1
ATOM 997 O O . LEU A 1 122 ? 2.139 -0.190 -14.585 1.00 98.50 122 LEU A O 1
ATOM 1001 N N . PHE A 1 123 ? 3.348 0.899 -16.132 1.00 98.44 123 PHE A N 1
ATOM 1002 C CA . PHE A 1 123 ? 3.712 2.023 -15.270 1.00 98.44 123 PHE A CA 1
ATOM 1003 C C . PHE A 1 123 ? 2.475 2.737 -14.718 1.00 98.44 123 PHE A C 1
ATOM 1005 O O . PHE A 1 123 ? 2.393 2.965 -13.511 1.00 98.44 123 PHE A O 1
ATOM 1012 N N . ARG A 1 124 ? 1.489 3.033 -15.574 1.00 97.75 124 ARG A N 1
ATOM 1013 C CA . ARG A 1 124 ? 0.225 3.660 -15.170 1.00 97.75 124 ARG A CA 1
ATOM 1014 C C . ARG A 1 124 ? -0.485 2.849 -14.086 1.00 97.75 124 ARG A C 1
ATOM 1016 O O . ARG A 1 124 ? -0.900 3.421 -13.081 1.00 97.75 124 ARG A O 1
ATOM 1023 N N . TYR A 1 125 ? -0.587 1.531 -14.238 1.00 98.19 125 TYR A N 1
ATOM 1024 C CA . TYR A 1 125 ? -1.232 0.696 -13.221 1.00 98.19 125 TYR A CA 1
ATOM 1025 C C . TYR A 1 125 ? -0.408 0.586 -11.934 1.00 98.19 125 TYR A C 1
ATOM 1027 O O . TYR A 1 125 ? -0.983 0.613 -10.848 1.00 98.19 125 TYR A O 1
ATOM 1035 N N . LEU A 1 126 ? 0.928 0.556 -12.018 1.00 98.25 126 LEU A N 1
ATOM 1036 C CA . LEU A 1 126 ? 1.786 0.619 -10.827 1.00 98.25 126 LEU A CA 1
ATOM 1037 C C . LEU A 1 126 ? 1.608 1.928 -10.050 1.00 98.25 126 LEU A C 1
ATOM 1039 O O . LEU A 1 126 ? 1.686 1.918 -8.823 1.00 98.25 126 LEU A O 1
ATOM 1043 N N . THR A 1 127 ? 1.352 3.051 -10.730 1.00 96.31 127 THR A N 1
ATOM 1044 C CA . THR A 1 127 ? 1.075 4.335 -10.056 1.00 96.31 127 THR A CA 1
ATOM 1045 C C . THR A 1 127 ? -0.275 4.381 -9.341 1.00 96.31 127 THR A C 1
ATOM 1047 O O . THR A 1 127 ? -0.523 5.328 -8.601 1.00 96.31 127 THR A O 1
ATOM 1050 N N . GLY A 1 128 ? -1.104 3.340 -9.477 1.00 94.12 128 GLY A N 1
ATOM 1051 C CA . GLY A 1 128 ? -2.247 3.110 -8.594 1.00 94.12 128 GLY A CA 1
ATOM 1052 C C . GLY A 1 128 ? -1.844 2.804 -7.145 1.00 94.12 128 GLY A C 1
ATOM 1053 O O . GLY A 1 128 ? -2.643 3.022 -6.242 1.00 94.12 128 GLY A O 1
ATOM 1054 N N . CYS A 1 129 ? -0.606 2.357 -6.899 1.00 95.56 129 CYS A N 1
ATOM 1055 C CA . CYS A 1 129 ? -0.048 2.256 -5.551 1.00 95.56 129 CYS A CA 1
ATOM 1056 C C . CYS A 1 129 ? 0.453 3.626 -5.077 1.00 95.56 129 CYS A C 1
ATOM 1058 O O . CYS A 1 129 ? 1.355 4.215 -5.689 1.00 95.56 129 CYS A O 1
ATOM 1060 N N . HIS A 1 130 ? -0.036 4.095 -3.931 1.00 93.12 130 HIS A N 1
ATOM 1061 C CA . HIS A 1 130 ? 0.357 5.383 -3.360 1.00 93.12 130 HIS A CA 1
ATOM 1062 C C . HIS A 1 130 ? 1.857 5.450 -3.065 1.00 93.12 130 HIS A C 1
ATOM 1064 O O . HIS A 1 130 ? 2.502 6.445 -3.392 1.00 93.12 130 HIS A O 1
ATOM 1070 N N . ALA A 1 131 ? 2.451 4.384 -2.523 1.00 95.00 131 ALA A N 1
ATOM 1071 C CA . ALA A 1 131 ? 3.880 4.336 -2.226 1.00 95.00 131 ALA A CA 1
ATOM 1072 C C . ALA A 1 131 ? 4.749 4.516 -3.476 1.00 95.00 131 ALA A C 1
ATOM 1074 O O . ALA A 1 131 ? 5.838 5.089 -3.384 1.00 95.00 131 ALA A O 1
ATOM 1075 N N . PHE A 1 132 ? 4.286 4.036 -4.635 1.00 97.00 132 PHE A N 1
ATOM 1076 C CA . PHE A 1 132 ? 5.014 4.217 -5.883 1.00 97.00 132 PHE A CA 1
ATOM 1077 C C . PHE A 1 132 ? 4.773 5.601 -6.478 1.00 97.00 132 PHE A C 1
ATOM 1079 O O . PHE A 1 132 ? 5.736 6.261 -6.856 1.00 97.00 132 PHE A O 1
ATOM 1086 N N . LEU A 1 133 ? 3.532 6.093 -6.490 1.00 94.19 133 LEU A N 1
ATOM 1087 C CA . LEU A 1 133 ? 3.242 7.449 -6.954 1.00 94.19 133 LEU A CA 1
ATOM 1088 C C . LEU A 1 133 ? 4.020 8.506 -6.159 1.00 94.19 133 LEU A C 1
ATOM 1090 O O . LEU A 1 133 ? 4.625 9.404 -6.743 1.00 94.19 133 LEU A O 1
ATOM 1094 N N . GLU A 1 134 ? 4.083 8.370 -4.833 1.00 91.94 134 GLU A N 1
ATOM 1095 C CA . GLU A 1 134 ? 4.816 9.285 -3.954 1.00 91.94 134 GLU A CA 1
ATOM 1096 C C . GLU A 1 134 ? 6.310 9.392 -4.295 1.00 91.94 134 GLU A C 1
ATOM 1098 O O . GLU A 1 134 ? 6.953 10.377 -3.919 1.00 91.94 134 GLU A O 1
ATOM 1103 N N . ARG A 1 135 ? 6.874 8.447 -5.065 1.00 93.44 135 ARG A N 1
ATOM 1104 C CA . ARG A 1 135 ? 8.240 8.556 -5.596 1.00 93.44 135 ARG A CA 1
ATOM 1105 C C . ARG A 1 135 ? 8.451 9.804 -6.451 1.00 93.44 135 ARG A C 1
ATOM 1107 O O . ARG A 1 135 ? 9.600 10.237 -6.561 1.00 93.44 135 ARG A O 1
ATOM 1114 N N . LEU A 1 136 ? 7.390 10.413 -6.992 1.00 92.31 136 LEU A N 1
ATOM 1115 C CA . LEU A 1 136 ? 7.453 11.662 -7.762 1.00 92.31 136 LEU A CA 1
ATOM 1116 C C . LEU A 1 136 ? 8.114 12.817 -6.994 1.00 92.31 136 LEU A C 1
ATOM 1118 O O . LEU A 1 136 ? 8.626 13.748 -7.609 1.00 92.31 136 LEU A O 1
ATOM 1122 N N . ARG A 1 137 ? 8.142 12.771 -5.654 1.00 89.19 137 ARG A N 1
ATOM 1123 C CA . ARG A 1 137 ? 8.805 13.805 -4.836 1.00 89.19 137 ARG A CA 1
ATOM 1124 C C . ARG A 1 137 ? 10.331 13.693 -4.822 1.00 89.19 137 ARG A C 1
ATOM 1126 O O . ARG A 1 137 ? 11.004 14.610 -4.370 1.00 89.19 137 ARG A O 1
ATOM 1133 N N . PHE A 1 138 ? 10.870 12.572 -5.300 1.00 90.81 138 PHE A N 1
ATOM 1134 C CA . PHE A 1 138 ? 12.296 12.249 -5.247 1.00 90.81 138 PHE A CA 1
ATOM 1135 C C . PHE A 1 138 ? 12.965 12.192 -6.624 1.00 90.81 138 PHE A C 1
ATOM 1137 O O . PHE A 1 138 ? 14.154 11.892 -6.711 1.00 90.81 138 PHE A O 1
ATOM 1144 N N . VAL A 1 139 ? 12.217 12.408 -7.708 1.00 91.31 139 VAL A N 1
ATOM 1145 C CA . VAL A 1 139 ? 12.780 12.371 -9.064 1.00 91.31 139 VAL A CA 1
ATOM 1146 C C . VAL A 1 139 ? 13.450 13.703 -9.384 1.00 91.31 139 VAL A C 1
ATOM 1148 O O . VAL A 1 139 ? 12.891 14.766 -9.107 1.00 91.31 139 VAL A O 1
ATOM 1151 N N . SER A 1 140 ? 14.661 13.653 -9.949 1.00 92.00 140 SER A N 1
ATOM 1152 C CA . SER A 1 140 ? 15.425 14.871 -10.243 1.00 92.00 140 SER A CA 1
ATOM 1153 C C . SER A 1 140 ? 14.727 15.718 -11.305 1.00 92.00 140 SER A C 1
ATOM 1155 O O . SER A 1 140 ? 14.279 15.194 -12.327 1.00 92.00 140 SER A O 1
ATOM 1157 N N . LYS A 1 141 ? 14.695 17.038 -11.093 1.00 91.88 141 LYS A N 1
ATOM 1158 C CA . LYS A 1 141 ? 14.220 18.009 -12.089 1.00 91.88 141 LYS A CA 1
ATOM 1159 C C . LYS A 1 141 ? 15.116 18.059 -13.333 1.00 91.88 141 LYS A C 1
ATOM 1161 O O . LYS A 1 141 ? 14.604 18.380 -14.401 1.00 91.88 141 LYS A O 1
ATOM 1166 N N . ASP A 1 142 ? 16.374 17.623 -13.232 1.00 93.69 142 ASP A N 1
ATOM 1167 C CA . ASP A 1 142 ? 17.343 17.598 -14.342 1.00 93.69 142 ASP A CA 1
ATOM 1168 C C . ASP A 1 142 ? 16.935 16.656 -15.487 1.00 93.69 142 ASP A C 1
ATOM 1170 O O . ASP A 1 142 ? 17.451 16.757 -16.595 1.00 93.69 142 ASP A O 1
ATOM 1174 N N . ILE A 1 143 ? 15.998 15.730 -15.241 1.00 93.50 143 ILE A N 1
ATOM 1175 C CA . ILE A 1 143 ? 15.419 14.867 -16.285 1.00 93.50 143 ILE A CA 1
ATOM 1176 C C . ILE A 1 143 ? 14.669 15.703 -17.336 1.00 93.50 143 ILE A C 1
ATOM 1178 O O . ILE A 1 143 ? 14.590 15.313 -18.499 1.00 93.50 143 ILE A O 1
ATOM 1182 N N . GLY A 1 144 ? 14.114 16.845 -16.931 1.00 92.00 144 GLY A N 1
ATOM 1183 C CA . GLY A 1 144 ? 13.401 17.766 -17.802 1.00 92.00 144 GLY A CA 1
ATOM 1184 C C . GLY A 1 144 ? 12.592 18.760 -16.979 1.00 92.00 144 GLY A C 1
ATOM 1185 O O . GLY A 1 144 ? 11.661 18.378 -16.260 1.00 92.00 144 GLY A O 1
ATOM 1186 N N . GLU A 1 145 ? 12.934 20.041 -17.101 1.00 88.81 145 GLU A N 1
ATOM 1187 C CA . GLU A 1 145 ? 12.325 21.122 -16.316 1.00 88.81 145 GLU A CA 1
ATOM 1188 C C . GLU A 1 145 ? 10.846 21.336 -16.668 1.00 88.81 145 GLU A C 1
ATOM 1190 O O . GLU A 1 145 ? 10.031 21.567 -15.779 1.00 88.81 145 GLU A O 1
ATOM 1195 N N . ASN A 1 146 ? 10.487 21.155 -17.943 1.00 93.62 146 ASN A N 1
ATOM 1196 C CA . ASN A 1 146 ? 9.121 21.333 -18.450 1.00 93.62 146 ASN A CA 1
ATOM 1197 C C . ASN A 1 146 ? 8.230 20.088 -18.302 1.00 93.62 146 ASN A C 1
ATOM 1199 O O . ASN A 1 146 ? 7.071 20.117 -18.706 1.00 93.62 146 ASN A O 1
ATOM 1203 N N . LEU A 1 147 ? 8.758 18.991 -17.754 1.00 95.00 147 LEU A N 1
ATOM 1204 C CA . LEU A 1 147 ? 7.993 17.764 -17.540 1.00 95.00 147 LEU A CA 1
ATOM 1205 C C . LEU A 1 147 ? 7.192 17.837 -16.234 1.00 95.00 147 LEU A C 1
ATOM 1207 O O . LEU A 1 147 ? 7.594 18.472 -15.253 1.00 95.00 147 LEU A O 1
ATOM 1211 N N . SER A 1 148 ? 6.072 17.131 -16.170 1.00 94.25 148 SER A N 1
ATOM 1212 C CA . SER A 1 148 ? 5.385 16.862 -14.908 1.00 94.25 148 SER A CA 1
ATOM 1213 C C . SER A 1 148 ? 6.209 15.920 -14.014 1.00 94.25 148 SER A C 1
ATOM 1215 O O . SER A 1 148 ? 7.139 15.236 -14.451 1.00 94.25 148 SER A O 1
ATOM 1217 N N . GLY A 1 149 ? 5.864 15.854 -12.721 1.00 94.06 149 GLY A N 1
ATOM 1218 C CA . GLY A 1 149 ? 6.483 14.891 -11.799 1.00 94.06 149 GLY A CA 1
ATOM 1219 C C . GLY A 1 149 ? 6.263 13.435 -12.225 1.00 94.06 149 GLY A C 1
ATOM 1220 O O . GLY A 1 149 ? 7.167 12.615 -12.083 1.00 94.06 149 GLY A O 1
ATOM 1221 N N . LEU A 1 150 ? 5.095 13.138 -12.805 1.00 95.44 150 LEU A N 1
ATOM 1222 C CA . LEU A 1 150 ? 4.738 11.804 -13.280 1.00 95.44 150 LEU A CA 1
ATOM 1223 C C . LEU A 1 150 ? 5.562 11.395 -14.508 1.00 95.44 150 LEU A C 1
ATOM 1225 O O . LEU A 1 150 ? 6.079 10.282 -14.551 1.00 95.44 150 LEU A O 1
ATOM 1229 N N . GLU A 1 151 ? 5.756 12.301 -15.469 1.00 97.00 151 GLU A N 1
ATOM 1230 C CA . GLU A 1 151 ? 6.599 12.047 -16.646 1.00 97.00 151 GLU A CA 1
ATOM 1231 C C . GLU A 1 151 ? 8.059 11.814 -16.257 1.00 97.00 151 GLU A C 1
ATOM 1233 O O . GLU A 1 151 ? 8.688 10.870 -16.741 1.00 97.00 151 GLU A O 1
ATOM 1238 N N . ARG A 1 152 ? 8.589 12.618 -15.325 1.00 97.50 152 ARG A N 1
ATOM 1239 C CA . ARG A 1 152 ? 9.939 12.398 -14.790 1.00 97.50 152 ARG A CA 1
ATOM 1240 C C . ARG A 1 152 ? 10.061 11.052 -14.086 1.00 97.50 152 ARG A C 1
ATOM 1242 O O . ARG A 1 152 ? 11.055 10.362 -14.295 1.00 97.50 152 ARG A O 1
ATOM 1249 N N . LEU A 1 153 ? 9.061 10.658 -13.294 1.00 97.38 153 LEU A N 1
ATOM 1250 C CA . LEU A 1 153 ? 9.035 9.347 -12.644 1.00 97.38 153 LEU A CA 1
ATOM 1251 C C . LEU A 1 153 ? 9.001 8.206 -13.659 1.00 97.38 153 LEU A C 1
ATOM 1253 O O . LEU A 1 153 ? 9.763 7.254 -13.507 1.00 97.38 153 LEU A O 1
ATOM 1257 N N . ARG A 1 154 ? 8.194 8.322 -14.719 1.00 97.94 154 ARG A N 1
ATOM 1258 C CA . ARG A 1 154 ? 8.147 7.340 -15.810 1.00 97.94 154 ARG A CA 1
ATOM 1259 C C . ARG A 1 154 ? 9.521 7.158 -16.450 1.00 97.94 154 ARG A C 1
ATOM 1261 O O . ARG A 1 154 ? 10.005 6.034 -16.560 1.00 97.94 154 ARG A O 1
ATOM 1268 N N . ILE A 1 155 ? 10.163 8.264 -16.834 1.00 97.38 155 ILE A N 1
ATOM 1269 C CA . ILE A 1 155 ? 11.477 8.264 -17.494 1.00 97.38 155 ILE A CA 1
ATOM 1270 C C . ILE A 1 155 ? 12.557 7.702 -16.564 1.00 97.38 155 ILE A C 1
ATOM 1272 O O . ILE A 1 155 ? 13.329 6.837 -16.978 1.00 97.38 155 ILE A O 1
ATOM 1276 N N . ASP A 1 156 ? 12.608 8.158 -15.310 1.00 97.56 156 ASP A N 1
ATOM 1277 C CA . ASP A 1 156 ? 13.581 7.679 -14.323 1.00 97.56 156 ASP A CA 1
ATOM 1278 C C . ASP A 1 156 ? 13.420 6.176 -14.063 1.00 97.56 156 ASP A C 1
ATOM 1280 O O . ASP A 1 156 ? 14.399 5.425 -14.078 1.00 97.56 156 ASP A O 1
ATOM 1284 N N . PHE A 1 157 ? 12.178 5.720 -13.885 1.00 98.06 157 PHE A N 1
ATOM 1285 C CA . PHE A 1 157 ? 11.874 4.319 -13.629 1.00 98.06 157 PHE A CA 1
ATOM 1286 C C . PHE A 1 157 ? 12.223 3.430 -14.826 1.00 98.06 157 PHE A C 1
ATOM 1288 O O . PHE A 1 157 ? 12.846 2.385 -14.633 1.00 98.06 157 PHE A O 1
ATOM 1295 N N . GLN A 1 158 ? 11.907 3.868 -16.051 1.00 97.69 158 GLN A N 1
ATOM 1296 C CA . GLN A 1 158 ? 12.261 3.165 -17.290 1.00 97.69 158 GLN A CA 1
ATOM 1297 C C . GLN A 1 158 ? 13.775 3.109 -17.513 1.00 97.69 158 GLN A C 1
ATOM 1299 O O . GLN A 1 158 ? 14.308 2.097 -17.961 1.00 97.69 158 GLN A O 1
ATOM 1304 N N . LYS A 1 159 ? 14.497 4.183 -17.180 1.00 97.06 159 LYS A N 1
ATOM 1305 C CA . LYS A 1 159 ? 15.960 4.225 -17.297 1.00 97.06 159 LYS A CA 1
ATOM 1306 C C . LYS A 1 159 ? 16.637 3.244 -16.340 1.00 97.06 159 LYS A C 1
ATOM 1308 O O . LYS A 1 159 ? 17.691 2.700 -16.661 1.00 97.06 159 LYS A O 1
ATOM 1313 N N . LYS A 1 160 ? 16.053 3.039 -15.159 1.00 97.25 160 LYS A N 1
ATOM 1314 C CA . LYS A 1 160 ? 16.618 2.197 -14.096 1.00 97.25 160 LYS A CA 1
ATOM 1315 C C . LYS A 1 160 ? 16.165 0.738 -14.158 1.00 97.25 160 LYS A C 1
ATOM 1317 O O . LYS A 1 160 ? 16.782 -0.100 -13.506 1.00 97.25 160 LYS A O 1
ATOM 1322 N N . ASN A 1 161 ? 15.107 0.431 -14.909 1.00 98.38 161 ASN A N 1
ATOM 1323 C CA . ASN A 1 161 ? 14.523 -0.904 -14.982 1.00 98.38 161 ASN A CA 1
ATOM 1324 C C . ASN A 1 161 ? 14.089 -1.227 -16.413 1.00 98.38 161 ASN A C 1
ATOM 1326 O O . ASN A 1 161 ? 13.325 -0.483 -17.024 1.00 98.38 161 ASN A O 1
ATOM 1330 N N . THR A 1 162 ? 14.514 -2.377 -16.936 1.00 98.00 162 THR A N 1
ATOM 1331 C CA . THR A 1 162 ? 14.029 -2.846 -18.240 1.00 98.00 162 THR A CA 1
ATOM 1332 C C . THR A 1 162 ? 12.569 -3.281 -18.142 1.00 98.00 162 THR A C 1
ATOM 1334 O O . THR A 1 162 ? 12.138 -3.798 -17.111 1.00 98.00 162 THR A O 1
ATOM 1337 N N . PHE A 1 163 ? 11.810 -3.139 -19.232 1.00 98.25 163 PHE A N 1
ATOM 1338 C CA . PHE A 1 163 ? 10.417 -3.596 -19.278 1.00 98.25 163 PHE A CA 1
ATOM 1339 C C . PHE A 1 163 ? 10.279 -5.076 -18.880 1.00 98.25 163 PHE A C 1
ATOM 1341 O O . PHE A 1 163 ? 9.463 -5.405 -18.025 1.00 98.25 163 PHE A O 1
ATOM 1348 N N . THR A 1 164 ? 11.154 -5.948 -19.394 1.00 98.25 164 THR A N 1
ATOM 1349 C CA . THR A 1 164 ? 11.193 -7.374 -19.031 1.00 98.25 164 THR A CA 1
ATOM 1350 C C . THR A 1 164 ? 11.415 -7.601 -17.535 1.00 98.25 164 THR A C 1
ATOM 1352 O O . THR A 1 164 ? 10.790 -8.490 -16.962 1.00 98.25 164 THR A O 1
ATOM 1355 N N . ALA A 1 165 ? 12.285 -6.818 -16.886 1.00 98.50 165 ALA A N 1
ATOM 1356 C CA . ALA A 1 165 ? 12.513 -6.942 -15.448 1.00 98.50 165 ALA A CA 1
ATOM 1357 C C . ALA A 1 165 ? 11.260 -6.554 -14.658 1.00 98.50 165 ALA A C 1
ATOM 1359 O O . ALA A 1 165 ? 10.856 -7.299 -13.768 1.00 98.50 165 ALA A O 1
ATOM 1360 N N . VAL A 1 166 ? 10.615 -5.441 -15.022 1.00 98.69 166 VAL A N 1
ATOM 1361 C CA . VAL A 1 166 ? 9.387 -4.995 -14.353 1.00 98.69 166 VAL A CA 1
ATOM 1362 C C . VAL A 1 166 ? 8.268 -6.023 -14.528 1.00 98.69 166 VAL A C 1
ATOM 1364 O O . VAL A 1 166 ? 7.675 -6.449 -13.539 1.00 98.69 166 VAL A O 1
ATOM 1367 N N . LEU A 1 167 ? 8.041 -6.488 -15.760 1.00 98.56 167 LEU A N 1
ATOM 1368 C CA . LEU A 1 167 ? 7.052 -7.519 -16.082 1.00 98.56 167 LEU A CA 1
ATOM 1369 C C . LEU A 1 167 ? 7.280 -8.794 -15.257 1.00 98.56 167 LEU A C 1
ATOM 1371 O O . LEU A 1 167 ? 6.366 -9.296 -14.602 1.00 98.56 167 LEU A O 1
ATOM 1375 N N . ARG A 1 168 ? 8.526 -9.287 -15.238 1.00 98.44 168 ARG A N 1
ATOM 1376 C CA . ARG A 1 168 ? 8.921 -10.482 -14.482 1.00 98.44 168 ARG A CA 1
ATOM 1377 C C . ARG A 1 168 ? 8.663 -10.317 -12.986 1.00 98.44 168 ARG A C 1
ATOM 1379 O O . ARG A 1 168 ? 8.151 -11.242 -12.361 1.00 98.44 168 ARG A O 1
ATOM 1386 N N . THR A 1 169 ? 9.014 -9.169 -12.415 1.00 98.75 169 THR A N 1
ATOM 1387 C CA . THR A 1 169 ? 8.820 -8.891 -10.987 1.00 98.75 169 THR A CA 1
ATOM 1388 C C . THR A 1 169 ? 7.346 -8.816 -10.614 1.00 98.75 169 THR A C 1
ATOM 1390 O O . THR A 1 169 ? 6.950 -9.452 -9.641 1.00 98.75 169 THR A O 1
ATOM 1393 N N . VAL A 1 170 ? 6.526 -8.094 -11.384 1.00 98.69 170 VAL A N 1
ATOM 1394 C CA . VAL A 1 170 ? 5.082 -7.978 -11.112 1.00 98.69 170 VAL A CA 1
ATOM 1395 C C . VAL A 1 170 ? 4.408 -9.346 -11.206 1.00 98.69 170 VAL A C 1
ATOM 1397 O O . VAL A 1 170 ? 3.688 -9.736 -10.285 1.00 98.69 170 VAL A O 1
ATOM 1400 N N . ARG A 1 171 ? 4.718 -10.119 -12.258 1.00 98.44 171 ARG A N 1
ATOM 1401 C CA . ARG A 1 171 ? 4.195 -11.480 -12.433 1.00 98.44 171 ARG A CA 1
ATOM 1402 C C . ARG A 1 171 ? 4.574 -12.380 -11.266 1.00 98.44 171 ARG A C 1
ATOM 1404 O O . ARG A 1 171 ? 3.721 -13.080 -10.729 1.00 98.44 171 ARG A O 1
ATOM 1411 N N . TYR A 1 172 ? 5.847 -12.360 -10.873 1.00 98.56 172 TYR A N 1
ATOM 1412 C CA . TYR A 1 172 ? 6.330 -13.157 -9.755 1.00 98.56 172 TYR A CA 1
ATOM 1413 C C . TYR A 1 172 ? 5.606 -12.775 -8.463 1.00 98.56 172 TYR A C 1
ATOM 1415 O O . TYR A 1 172 ? 5.013 -13.638 -7.827 1.00 98.56 172 TYR A O 1
ATOM 1423 N N . LEU A 1 173 ? 5.556 -11.489 -8.116 1.00 98.62 173 LEU A N 1
ATOM 1424 C CA . LEU A 1 173 ? 4.916 -11.025 -6.887 1.00 98.62 173 LEU A CA 1
ATOM 1425 C C . LEU A 1 173 ? 3.443 -11.463 -6.795 1.00 98.62 173 LEU A C 1
ATOM 1427 O O . LEU A 1 173 ? 3.043 -12.073 -5.797 1.00 98.62 173 LEU A O 1
ATOM 1431 N N . LEU A 1 174 ? 2.656 -11.190 -7.841 1.00 97.94 174 LEU A N 1
ATOM 1432 C CA . LEU A 1 174 ? 1.192 -11.297 -7.799 1.00 97.94 174 LEU A CA 1
ATOM 1433 C C . LEU A 1 174 ? 0.635 -12.657 -8.232 1.00 97.94 174 LEU A C 1
ATOM 1435 O O . LEU A 1 174 ? -0.430 -13.048 -7.752 1.00 97.94 174 LEU A O 1
ATOM 1439 N N . ALA A 1 175 ? 1.342 -13.378 -9.103 1.00 96.00 175 ALA A N 1
ATOM 1440 C CA . ALA A 1 175 ? 0.884 -14.642 -9.685 1.00 96.00 175 ALA A CA 1
ATOM 1441 C C . ALA A 1 175 ? 1.900 -15.790 -9.555 1.00 96.00 175 ALA A C 1
ATOM 1443 O O . ALA A 1 175 ? 1.633 -16.905 -10.004 1.00 96.00 175 ALA A O 1
ATOM 1444 N N . GLY A 1 176 ? 3.065 -15.550 -8.947 1.00 95.62 176 GLY A N 1
ATOM 1445 C CA . GLY A 1 176 ? 4.043 -16.598 -8.678 1.00 95.62 176 GLY A CA 1
ATOM 1446 C C . GLY A 1 176 ? 3.515 -17.648 -7.698 1.00 95.62 176 GLY A C 1
ATOM 1447 O O . GLY A 1 176 ? 2.686 -17.370 -6.831 1.00 95.62 176 GLY A O 1
ATOM 1448 N N . SER A 1 177 ? 4.023 -18.871 -7.816 1.00 94.69 177 SER A N 1
ATOM 1449 C CA . SER A 1 177 ? 3.736 -19.957 -6.877 1.00 94.69 177 SER A CA 1
ATOM 1450 C C . SER A 1 177 ? 4.405 -19.738 -5.512 1.00 94.69 177 SER A C 1
ATOM 1452 O O . SER A 1 177 ? 5.297 -18.903 -5.365 1.00 94.69 177 SER A O 1
ATOM 1454 N N . GLY A 1 178 ? 4.012 -20.526 -4.509 1.00 94.25 178 GLY A N 1
ATOM 1455 C CA . GLY A 1 178 ? 4.636 -20.514 -3.182 1.00 94.25 178 GLY A CA 1
ATOM 1456 C C . GLY A 1 178 ? 4.082 -19.442 -2.243 1.00 94.25 178 GLY A C 1
ATOM 1457 O O . GLY A 1 178 ? 2.973 -18.933 -2.433 1.00 94.25 178 GLY A O 1
ATOM 1458 N N . ASP A 1 179 ? 4.849 -19.116 -1.206 1.00 95.38 179 ASP A N 1
ATOM 1459 C CA . ASP A 1 179 ? 4.442 -18.169 -0.170 1.00 95.38 179 ASP A CA 1
ATOM 1460 C C . ASP A 1 179 ? 4.591 -16.709 -0.633 1.00 95.38 179 ASP A C 1
ATOM 1462 O O . ASP A 1 179 ? 5.615 -16.298 -1.173 1.00 95.38 179 ASP A O 1
ATOM 1466 N N . ALA A 1 180 ? 3.552 -15.901 -0.417 1.00 95.94 180 ALA A N 1
ATOM 1467 C CA . ALA A 1 180 ? 3.518 -14.517 -0.887 1.00 95.94 180 ALA A CA 1
ATOM 1468 C C . ALA A 1 180 ? 4.555 -13.600 -0.209 1.00 95.94 180 ALA A C 1
ATOM 1470 O O . ALA A 1 180 ? 5.037 -12.659 -0.840 1.00 95.94 180 ALA A O 1
ATOM 1471 N N . ILE A 1 181 ? 4.913 -13.863 1.051 1.00 96.31 181 ILE A N 1
ATOM 1472 C CA . ILE A 1 181 ? 5.916 -13.083 1.790 1.00 96.31 181 ILE A CA 1
ATOM 1473 C C . ILE A 1 181 ? 7.320 -13.425 1.317 1.00 96.31 181 ILE A C 1
ATOM 1475 O O . ILE A 1 181 ? 8.153 -12.526 1.231 1.00 96.31 181 ILE A O 1
ATOM 1479 N N . GLU A 1 182 ? 7.582 -14.683 0.971 1.00 96.69 182 GLU A N 1
ATOM 1480 C CA . GLU A 1 182 ? 8.844 -15.077 0.333 1.00 96.69 182 GLU A CA 1
ATOM 1481 C C . GLU A 1 182 ? 9.013 -14.371 -1.015 1.00 96.69 182 GLU A C 1
ATOM 1483 O O . GLU A 1 182 ? 10.048 -13.751 -1.263 1.00 96.69 182 GLU A O 1
ATOM 1488 N N . ARG A 1 183 ? 7.956 -14.329 -1.837 1.00 97.81 183 ARG A N 1
ATOM 1489 C CA . ARG A 1 183 ? 8.005 -13.588 -3.105 1.00 97.81 183 ARG A CA 1
ATOM 1490 C C . ARG A 1 183 ? 8.222 -12.093 -2.904 1.00 97.81 183 ARG A C 1
ATOM 1492 O O . ARG A 1 183 ? 9.051 -11.495 -3.586 1.00 97.81 183 ARG A O 1
ATOM 1499 N N . ALA A 1 184 ? 7.517 -11.486 -1.950 1.00 98.00 184 ALA A N 1
ATOM 1500 C CA . ALA A 1 184 ? 7.730 -10.085 -1.605 1.00 98.00 184 ALA A CA 1
ATOM 1501 C C . ALA A 1 184 ? 9.165 -9.824 -1.128 1.00 98.00 184 ALA A C 1
ATOM 1503 O O . ALA A 1 184 ? 9.779 -8.845 -1.547 1.00 98.00 184 ALA A O 1
ATOM 1504 N N . TYR A 1 185 ? 9.725 -10.713 -0.305 1.00 97.44 185 TYR A N 1
ATOM 1505 C CA . TYR A 1 185 ? 11.107 -10.619 0.155 1.00 97.44 185 TYR A CA 1
ATOM 1506 C C . TYR A 1 185 ? 12.094 -10.611 -1.021 1.00 97.44 185 TYR A C 1
ATOM 1508 O O . TYR A 1 185 ? 12.955 -9.731 -1.098 1.00 97.44 185 TYR A O 1
ATOM 1516 N N . ASP A 1 186 ? 11.929 -11.515 -1.986 1.00 98.06 186 ASP A N 1
ATOM 1517 C CA . ASP A 1 186 ? 12.768 -11.566 -3.187 1.00 98.06 186 ASP A CA 1
ATOM 1518 C C . ASP A 1 186 ? 12.622 -10.322 -4.078 1.00 98.06 186 ASP A C 1
ATOM 1520 O O . ASP A 1 186 ? 13.587 -9.900 -4.722 1.00 98.06 186 ASP A O 1
ATOM 1524 N N . CYS A 1 187 ? 11.439 -9.703 -4.108 1.00 98.56 187 CYS A N 1
ATOM 1525 C CA . CYS A 1 187 ? 11.203 -8.434 -4.799 1.00 98.56 187 CYS A CA 1
ATOM 1526 C C . CYS A 1 187 ? 11.843 -7.225 -4.095 1.00 98.56 187 CYS A C 1
ATOM 1528 O O . CYS A 1 187 ? 11.973 -6.168 -4.708 1.00 98.56 187 CYS A O 1
ATOM 1530 N N . ILE A 1 188 ? 12.248 -7.350 -2.829 1.00 97.62 188 ILE A N 1
ATOM 1531 C CA . ILE A 1 188 ? 12.843 -6.251 -2.049 1.00 97.62 188 ILE A CA 1
ATOM 1532 C C . ILE A 1 188 ? 14.360 -6.418 -1.927 1.00 97.62 188 ILE A C 1
ATOM 1534 O O . ILE A 1 188 ? 15.114 -5.447 -2.069 1.00 97.62 188 ILE A O 1
ATOM 1538 N N . TYR A 1 189 ? 14.814 -7.646 -1.681 1.00 96.25 189 TYR A N 1
ATOM 1539 C CA . TYR A 1 189 ? 16.209 -7.964 -1.366 1.00 96.25 189 TYR A CA 1
ATOM 1540 C C . TYR A 1 189 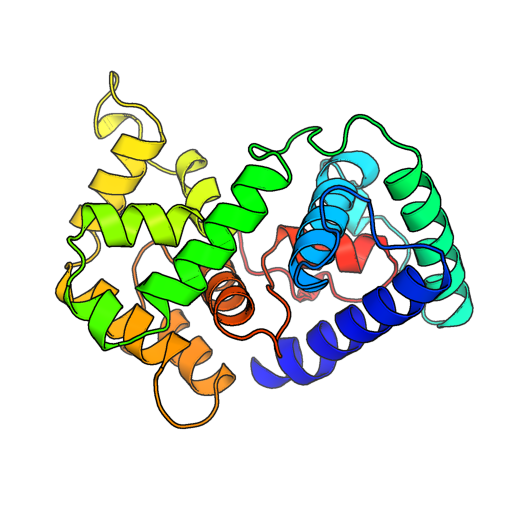? 16.850 -8.953 -2.343 1.00 96.25 189 TYR A C 1
ATOM 1542 O O . TYR A 1 189 ? 18.075 -9.054 -2.373 1.00 96.25 189 TYR A O 1
ATOM 1550 N N . GLY A 1 190 ? 16.048 -9.671 -3.130 1.00 96.00 190 GLY A N 1
ATOM 1551 C CA . GLY A 1 190 ? 16.504 -10.751 -3.999 1.00 96.00 190 GLY A CA 1
ATOM 1552 C C . GLY A 1 190 ? 16.642 -10.366 -5.472 1.00 96.00 190 GLY A C 1
ATOM 1553 O O . GLY A 1 190 ? 16.822 -9.206 -5.851 1.00 96.00 190 GLY A O 1
ATOM 1554 N N . SER A 1 191 ? 16.556 -11.383 -6.329 1.00 95.38 191 SER A N 1
ATOM 1555 C CA . SER A 1 191 ? 16.779 -11.290 -7.780 1.00 95.38 191 SER A CA 1
ATOM 1556 C C . SER A 1 191 ? 15.633 -10.633 -8.562 1.00 95.38 191 SER A C 1
ATOM 1558 O O . SER A 1 191 ? 15.788 -10.332 -9.751 1.00 95.38 191 SER A O 1
ATOM 1560 N N . TYR A 1 192 ? 14.494 -10.386 -7.909 1.00 98.44 192 TYR A N 1
ATOM 1561 C CA . TYR A 1 192 ? 13.328 -9.709 -8.485 1.00 98.44 192 TYR A CA 1
ATOM 1562 C C . TYR A 1 192 ? 13.259 -8.228 -8.100 1.00 98.44 192 TYR A C 1
ATOM 1564 O O . TYR A 1 192 ? 12.272 -7.555 -8.399 1.00 98.44 192 TYR A O 1
ATOM 1572 N N . LYS A 1 193 ? 14.296 -7.700 -7.446 1.00 98.44 193 LYS A N 1
ATOM 1573 C CA . LYS A 1 193 ? 14.351 -6.304 -7.026 1.00 98.44 193 LYS A CA 1
ATOM 1574 C C . LYS A 1 193 ? 14.323 -5.335 -8.207 1.00 98.44 193 LYS A C 1
ATOM 1576 O O . LYS A 1 193 ? 15.100 -5.467 -9.150 1.00 98.44 193 LYS A O 1
ATOM 1581 N N . LEU A 1 194 ? 13.475 -4.312 -8.096 1.00 98.56 194 LEU A N 1
ATOM 1582 C CA . LEU A 1 194 ? 13.430 -3.172 -9.010 1.00 98.56 194 LEU A CA 1
ATOM 1583 C C . LEU A 1 194 ? 13.968 -1.914 -8.325 1.00 98.56 194 LEU A C 1
ATOM 1585 O O . LEU A 1 194 ? 13.711 -1.644 -7.149 1.00 98.56 194 LEU A O 1
ATOM 1589 N N . THR A 1 195 ? 14.699 -1.101 -9.077 1.00 97.38 195 THR A N 1
ATOM 1590 C CA . THR A 1 195 ? 15.213 0.175 -8.580 1.00 97.38 195 THR A CA 1
ATOM 1591 C C . THR A 1 195 ? 14.077 1.192 -8.503 1.00 97.38 195 THR A C 1
ATOM 1593 O O . THR A 1 195 ? 13.367 1.414 -9.481 1.00 97.38 195 THR A O 1
ATOM 1596 N N . GLY A 1 196 ? 13.923 1.844 -7.348 1.00 94.50 196 GLY A N 1
ATOM 1597 C CA . GLY A 1 196 ? 12.853 2.823 -7.117 1.00 94.50 196 GLY A CA 1
ATOM 1598 C C . GLY A 1 196 ? 11.500 2.211 -6.732 1.00 94.50 196 GLY A C 1
ATOM 1599 O O . GLY A 1 196 ? 10.560 2.965 -6.504 1.00 94.50 196 GLY A O 1
ATOM 1600 N N . PHE A 1 197 ? 11.415 0.883 -6.598 1.00 97.25 197 PHE A N 1
ATOM 1601 C CA . PHE A 1 197 ? 10.223 0.155 -6.154 1.00 97.25 197 PHE A CA 1
ATOM 1602 C C . PHE A 1 197 ? 10.551 -0.627 -4.871 1.00 97.25 197 PHE A C 1
ATOM 1604 O O . PHE A 1 197 ? 10.875 -1.811 -4.896 1.00 97.25 197 PHE A O 1
ATOM 1611 N N . GLY A 1 198 ? 10.591 0.092 -3.748 1.00 96.06 198 GLY A N 1
ATOM 1612 C CA . GLY A 1 198 ? 11.040 -0.444 -2.459 1.00 96.06 198 GLY A CA 1
ATOM 1613 C C . GLY A 1 198 ? 9.971 -1.242 -1.707 1.00 96.06 198 GLY A C 1
ATOM 1614 O O . GLY A 1 198 ? 8.880 -1.487 -2.213 1.00 96.06 198 GLY A O 1
ATOM 1615 N N .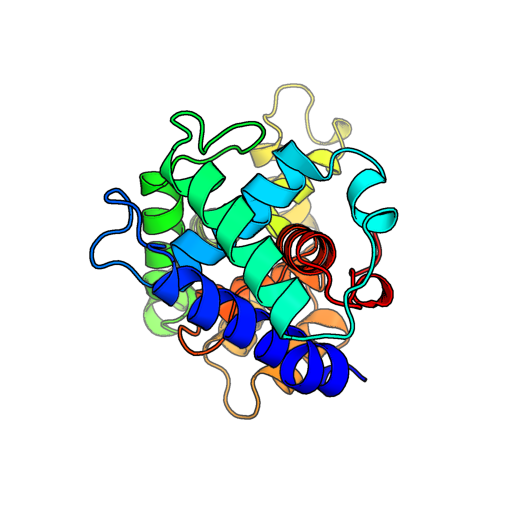 GLU A 1 199 ? 10.271 -1.586 -0.453 1.00 97.50 199 GLU A N 1
ATOM 1616 C CA . GLU A 1 199 ? 9.413 -2.397 0.427 1.00 97.50 199 GLU A CA 1
ATOM 1617 C C . GLU A 1 199 ? 7.962 -1.906 0.500 1.00 97.50 199 GLU A C 1
ATOM 1619 O O . GLU A 1 199 ? 7.043 -2.692 0.289 1.00 97.50 199 GLU A O 1
ATOM 1624 N N . ALA A 1 200 ? 7.742 -0.604 0.715 1.00 96.69 200 ALA A N 1
ATOM 1625 C CA . ALA A 1 200 ? 6.393 -0.041 0.754 1.00 96.69 200 ALA A CA 1
ATOM 1626 C C . ALA A 1 200 ? 5.643 -0.192 -0.584 1.00 96.69 200 ALA A C 1
ATOM 1628 O O . ALA A 1 200 ? 4.438 -0.406 -0.577 1.00 96.69 200 ALA A O 1
ATOM 1629 N N . CYS A 1 201 ? 6.339 -0.115 -1.725 1.00 98.00 201 CYS A N 1
ATOM 1630 C CA . CYS A 1 201 ? 5.729 -0.315 -3.043 1.00 98.00 201 CYS A CA 1
ATOM 1631 C C . CYS A 1 201 ? 5.344 -1.784 -3.261 1.00 98.00 201 CYS A C 1
ATOM 1633 O O . CYS A 1 201 ? 4.239 -2.073 -3.714 1.00 98.00 201 CYS A O 1
ATOM 1635 N N . VAL A 1 202 ? 6.247 -2.707 -2.913 1.00 98.50 202 VAL A N 1
ATOM 1636 C CA . VAL A 1 202 ? 6.037 -4.156 -3.051 1.00 98.50 202 VAL A CA 1
ATOM 1637 C C . VAL A 1 202 ? 4.874 -4.626 -2.182 1.00 98.50 202 VAL A C 1
ATOM 1639 O O . VAL A 1 202 ? 3.996 -5.336 -2.665 1.00 98.50 202 VAL A O 1
ATOM 1642 N N . MET A 1 203 ? 4.845 -4.218 -0.915 1.00 98.19 203 MET A N 1
ATOM 1643 C CA . MET A 1 203 ? 3.842 -4.700 0.035 1.00 98.19 203 MET A CA 1
ATOM 1644 C C . MET A 1 203 ? 2.464 -4.080 -0.186 1.00 98.19 203 MET A C 1
ATOM 1646 O O . MET A 1 203 ? 1.455 -4.754 0.023 1.00 98.19 203 MET A O 1
ATOM 1650 N N . GLU A 1 204 ? 2.404 -2.841 -0.671 1.00 98.19 204 GLU A N 1
ATOM 1651 C CA . GLU A 1 204 ? 1.150 -2.239 -1.112 1.00 98.19 204 GLU A CA 1
ATOM 1652 C C . GLU A 1 204 ? 0.612 -2.939 -2.363 1.00 98.19 204 GLU A C 1
ATOM 1654 O O . GLU A 1 204 ? -0.542 -3.360 -2.370 1.00 98.19 204 GLU A O 1
ATOM 1659 N N . LEU A 1 205 ? 1.453 -3.140 -3.387 1.00 98.56 205 LEU A N 1
ATOM 1660 C CA . LEU A 1 205 ? 1.047 -3.825 -4.617 1.00 98.56 205 LEU A CA 1
ATOM 1661 C C . LEU A 1 205 ? 0.562 -5.253 -4.335 1.00 98.56 205 LEU A C 1
ATOM 1663 O O . LEU A 1 205 ? -0.452 -5.675 -4.890 1.00 98.56 205 LEU A O 1
ATOM 1667 N N . LEU A 1 206 ? 1.256 -5.982 -3.454 1.00 98.19 206 LEU A N 1
ATOM 1668 C CA . LEU A 1 206 ? 0.855 -7.327 -3.052 1.00 98.19 206 LEU A CA 1
ATOM 1669 C C . LEU A 1 206 ? -0.538 -7.339 -2.407 1.00 98.19 206 LEU A C 1
ATOM 1671 O O . LEU A 1 206 ? -1.362 -8.168 -2.786 1.00 98.19 206 LEU A O 1
ATOM 1675 N N . GLY A 1 207 ? -0.815 -6.426 -1.470 1.00 97.44 207 GLY A N 1
ATOM 1676 C CA . GLY A 1 207 ? -2.136 -6.334 -0.836 1.00 97.44 207 GLY A CA 1
ATOM 1677 C C . GLY A 1 207 ? -3.238 -5.888 -1.801 1.00 97.44 207 GLY A C 1
ATOM 1678 O O . GLY A 1 207 ? -4.358 -6.390 -1.749 1.00 97.44 207 GLY A O 1
ATOM 1679 N N . TRP A 1 208 ? -2.930 -5.017 -2.767 1.00 97.56 208 TRP A N 1
ATOM 1680 C CA . TRP A 1 208 ? -3.906 -4.664 -3.801 1.00 97.56 208 TRP A CA 1
ATOM 1681 C C . TRP A 1 208 ? -4.213 -5.813 -4.760 1.00 97.56 208 TRP A C 1
ATOM 1683 O O . TRP A 1 208 ? -5.369 -5.977 -5.165 1.00 97.56 208 TRP A O 1
ATOM 1693 N N . GLY A 1 209 ? -3.221 -6.645 -5.078 1.00 95.81 209 GLY A N 1
ATOM 1694 C CA . GLY A 1 209 ? -3.410 -7.838 -5.901 1.00 95.81 209 GLY A CA 1
ATOM 1695 C C . GLY A 1 209 ? -4.091 -9.008 -5.181 1.00 95.81 209 GLY A C 1
ATOM 1696 O O . GLY A 1 209 ? -4.796 -9.781 -5.829 1.00 95.81 209 GLY A O 1
ATOM 1697 N N . ASP A 1 210 ? -3.934 -9.145 -3.862 1.00 91.56 210 ASP A N 1
ATOM 1698 C CA . ASP A 1 210 ? -4.531 -10.226 -3.067 1.00 91.56 210 ASP A CA 1
ATOM 1699 C C . ASP A 1 210 ? -5.509 -9.687 -2.016 1.00 91.56 210 ASP A C 1
ATOM 1701 O O . ASP A 1 210 ? -5.108 -9.242 -0.948 1.00 91.56 210 ASP A O 1
ATOM 1705 N N . THR A 1 211 ? -6.814 -9.832 -2.271 1.00 86.12 211 THR A N 1
ATOM 1706 C CA . THR A 1 211 ? -7.901 -9.393 -1.369 1.00 86.12 211 THR A CA 1
ATOM 1707 C C . THR A 1 211 ? -7.839 -10.011 0.031 1.00 86.12 211 THR A C 1
ATOM 1709 O O . THR A 1 211 ? -8.521 -9.549 0.941 1.00 86.12 211 THR A O 1
ATOM 1712 N N . LYS A 1 212 ? -7.071 -11.090 0.227 1.00 87.56 212 LYS A N 1
ATOM 1713 C CA . LYS A 1 212 ? -6.887 -11.719 1.543 1.00 87.56 212 LYS A CA 1
ATOM 1714 C C . LYS A 1 212 ? -5.802 -11.041 2.377 1.00 87.56 212 LYS A C 1
ATOM 1716 O O . LYS A 1 212 ? -5.636 -11.397 3.546 1.00 87.56 212 LYS A O 1
ATOM 1721 N N . ARG A 1 213 ? -5.045 -10.108 1.795 1.00 91.88 213 ARG A N 1
ATOM 1722 C CA . ARG A 1 213 ? -3.913 -9.442 2.431 1.00 91.88 213 ARG A CA 1
ATOM 1723 C C . ARG A 1 213 ? -4.110 -7.926 2.422 1.00 91.88 213 ARG A C 1
ATOM 1725 O O . ARG A 1 213 ? -4.343 -7.356 1.363 1.00 91.88 213 ARG A O 1
ATOM 1732 N N . PRO A 1 214 ? -3.963 -7.252 3.570 1.00 95.62 214 PRO A N 1
ATOM 1733 C CA . PRO A 1 214 ? -4.031 -5.806 3.589 1.00 95.62 214 PRO A CA 1
ATOM 1734 C C . PRO A 1 214 ? -2.883 -5.148 2.806 1.00 95.62 214 PRO A C 1
ATOM 1736 O O . PRO A 1 214 ? -1.748 -5.638 2.839 1.00 95.62 214 PRO A O 1
ATOM 1739 N N . PRO A 1 215 ? -3.146 -4.011 2.150 1.00 96.12 215 PRO A N 1
ATOM 1740 C CA . PRO A 1 215 ? -2.147 -3.183 1.480 1.00 96.12 215 PRO A CA 1
ATOM 1741 C C . PRO A 1 215 ? -1.310 -2.409 2.510 1.00 96.12 215 PRO A C 1
ATOM 1743 O O . PRO A 1 215 ? -1.774 -1.474 3.173 1.00 96.12 215 PRO A O 1
ATOM 1746 N N . PHE A 1 216 ? -0.036 -2.770 2.655 1.00 97.12 216 PHE A N 1
ATOM 1747 C CA . PHE A 1 216 ? 0.856 -2.081 3.590 1.00 97.12 216 PHE A CA 1
ATOM 1748 C C . PHE A 1 216 ? 1.838 -1.155 2.880 1.00 97.12 216 PHE A C 1
ATOM 1750 O O . PHE A 1 216 ? 2.679 -1.595 2.104 1.00 97.12 216 PHE A O 1
ATOM 1757 N N . ASN A 1 217 ? 1.803 0.122 3.253 1.00 95.44 217 ASN A N 1
ATOM 1758 C CA . ASN A 1 217 ? 2.841 1.102 2.961 1.00 95.44 217 ASN A CA 1
ATOM 1759 C C . ASN A 1 217 ? 3.157 1.918 4.224 1.00 95.44 217 ASN A C 1
ATOM 1761 O O . ASN A 1 217 ? 2.535 1.756 5.276 1.00 95.44 217 ASN A O 1
ATOM 1765 N N . ASN A 1 218 ? 4.128 2.828 4.134 1.00 93.69 218 ASN A N 1
ATOM 1766 C CA . ASN A 1 218 ? 4.507 3.659 5.276 1.00 93.69 218 ASN A CA 1
ATOM 1767 C C . ASN A 1 218 ? 3.345 4.525 5.787 1.00 93.69 218 ASN A C 1
ATOM 1769 O O . ASN A 1 218 ? 3.285 4.806 6.980 1.00 93.69 218 ASN A O 1
ATOM 1773 N N . ARG A 1 219 ? 2.404 4.931 4.925 1.00 92.25 219 ARG A N 1
ATOM 1774 C CA . ARG A 1 219 ? 1.250 5.734 5.339 1.00 92.25 219 ARG A CA 1
ATOM 1775 C C . ARG A 1 219 ? 0.278 4.904 6.183 1.00 92.25 219 ARG A C 1
ATOM 1777 O O . ARG A 1 219 ? -0.076 5.346 7.276 1.00 92.25 219 ARG A O 1
ATOM 1784 N N . SER A 1 220 ? -0.078 3.694 5.743 1.00 95.00 220 SER A N 1
ATOM 1785 C CA . SER A 1 220 ? -0.991 2.818 6.487 1.00 95.00 220 SER A CA 1
ATOM 1786 C C . SER A 1 220 ? -0.390 2.331 7.808 1.00 95.00 220 SER A C 1
ATOM 1788 O O . SER A 1 220 ? -1.079 2.366 8.824 1.00 95.00 220 SER A O 1
ATOM 1790 N N . ILE A 1 221 ? 0.907 2.001 7.854 1.00 96.44 221 ILE A N 1
ATOM 1791 C CA . ILE A 1 221 ? 1.590 1.611 9.106 1.00 96.44 221 ILE A CA 1
ATOM 1792 C C . ILE A 1 221 ? 1.582 2.760 10.126 1.00 96.44 221 ILE A C 1
ATOM 1794 O O . ILE A 1 221 ? 1.320 2.543 11.309 1.00 96.44 221 ILE A O 1
ATOM 1798 N N . ARG A 1 222 ? 1.802 4.005 9.685 1.00 95.75 222 ARG A N 1
ATOM 1799 C CA . ARG A 1 222 ? 1.707 5.173 10.577 1.00 95.75 222 ARG A CA 1
ATOM 1800 C C . ARG A 1 222 ? 0.265 5.434 11.033 1.00 95.75 222 ARG A C 1
ATOM 1802 O O . ARG A 1 222 ? 0.068 5.861 12.165 1.00 95.75 222 ARG A O 1
ATOM 1809 N N . GLY A 1 223 ? -0.731 5.145 10.193 1.00 96.12 223 GLY A N 1
ATOM 1810 C CA . GLY A 1 223 ? -2.146 5.135 10.586 1.00 96.12 223 GLY A CA 1
ATOM 1811 C C . GLY A 1 223 ? -2.436 4.108 11.686 1.00 96.12 223 GLY A C 1
ATOM 1812 O O . GLY A 1 223 ? -3.055 4.436 12.692 1.00 96.12 223 GLY A O 1
ATOM 1813 N N . ILE A 1 224 ? -1.899 2.892 11.558 1.00 97.69 224 ILE A N 1
ATOM 1814 C CA . ILE A 1 224 ? -1.999 1.844 12.588 1.00 97.69 224 ILE A CA 1
ATOM 1815 C C . ILE A 1 224 ? -1.343 2.312 13.900 1.00 97.69 224 ILE A C 1
ATOM 1817 O O . ILE A 1 224 ? -1.922 2.157 14.975 1.00 97.69 224 ILE A O 1
ATOM 1821 N N . ARG A 1 225 ? -0.181 2.976 13.829 1.00 96.69 225 ARG A N 1
ATOM 1822 C CA . ARG A 1 225 ? 0.491 3.553 15.008 1.00 96.69 225 ARG A CA 1
ATOM 1823 C C . ARG A 1 225 ? -0.365 4.602 15.731 1.00 96.69 225 ARG A C 1
ATOM 1825 O O . ARG A 1 225 ? -0.416 4.585 16.962 1.00 96.69 225 ARG A O 1
ATOM 1832 N N . LEU A 1 226 ? -1.063 5.466 14.985 1.00 96.06 226 LEU A N 1
ATOM 1833 C CA . LEU A 1 226 ? -1.987 6.477 15.529 1.00 96.06 226 LEU A CA 1
ATOM 1834 C C . LEU A 1 226 ? -3.168 5.853 16.284 1.00 96.06 226 LEU A C 1
ATOM 1836 O O . LEU A 1 226 ? -3.655 6.419 17.261 1.00 96.06 226 LEU A O 1
ATOM 1840 N N . LEU A 1 227 ? -3.598 4.659 15.880 1.00 97.12 227 LEU A N 1
ATOM 1841 C CA . LEU A 1 227 ? -4.655 3.911 16.563 1.00 97.12 227 LEU A CA 1
ATOM 1842 C C . LEU A 1 227 ? -4.175 3.229 17.857 1.00 97.12 227 LEU A C 1
ATOM 1844 O O . LEU A 1 227 ? -4.975 2.626 18.563 1.00 97.12 227 LEU A O 1
ATOM 1848 N N . GLY A 1 228 ? -2.898 3.391 18.223 1.00 96.56 228 GLY A N 1
ATOM 1849 C CA . GLY A 1 228 ? -2.337 2.928 19.494 1.00 96.56 228 GLY A CA 1
ATOM 1850 C C . GLY A 1 228 ? -1.540 1.627 19.408 1.00 96.56 228 GLY A C 1
ATOM 1851 O O . GLY A 1 228 ? -1.127 1.114 20.440 1.00 96.56 228 GLY A O 1
ATOM 1852 N N . PHE A 1 229 ? -1.281 1.092 18.216 1.00 97.44 229 PHE A N 1
ATOM 1853 C CA . PHE A 1 229 ? -0.490 -0.132 18.057 1.00 97.44 229 PHE A CA 1
ATOM 1854 C C . PHE A 1 229 ? 1.017 0.153 18.083 1.00 97.44 229 PHE A C 1
ATOM 1856 O O . PHE A 1 229 ? 1.474 1.124 17.482 1.00 97.44 229 PHE A O 1
ATOM 1863 N N . ASP A 1 230 ? 1.811 -0.717 18.707 1.00 96.12 230 ASP A N 1
ATOM 1864 C CA . ASP A 1 230 ? 3.278 -0.606 18.726 1.00 96.12 230 ASP A CA 1
ATOM 1865 C C . ASP A 1 230 ? 3.911 -1.113 17.417 1.00 96.12 230 ASP A C 1
ATOM 1867 O O . ASP A 1 230 ? 4.366 -2.251 17.306 1.00 96.12 230 ASP A O 1
ATOM 1871 N N . VAL A 1 231 ? 3.885 -0.266 16.384 1.00 95.75 231 VAL A N 1
ATOM 1872 C CA . VAL A 1 231 ? 4.371 -0.609 15.032 1.00 95.75 231 VAL A CA 1
ATOM 1873 C C . VAL A 1 231 ? 5.320 0.431 14.434 1.00 95.75 231 VAL A C 1
ATOM 1875 O O . VAL A 1 231 ? 5.654 0.358 13.254 1.00 95.75 231 VAL A O 1
ATOM 1878 N N . GLU A 1 232 ? 5.771 1.413 15.217 1.00 94.12 232 GLU A N 1
ATOM 1879 C CA . GLU A 1 232 ? 6.643 2.486 14.715 1.00 94.12 232 GLU A CA 1
ATOM 1880 C C . GLU A 1 232 ? 7.940 1.939 14.108 1.00 94.12 232 GLU A C 1
ATOM 1882 O O . GLU A 1 232 ? 8.319 2.306 12.996 1.00 94.12 232 GLU A O 1
ATOM 1887 N N . HIS A 1 233 ? 8.568 0.995 14.807 1.00 92.75 233 HIS A N 1
ATOM 1888 C CA . HIS A 1 233 ? 9.799 0.325 14.391 1.00 92.75 233 HIS A CA 1
ATOM 1889 C C . HIS A 1 233 ? 9.640 -0.523 13.112 1.00 92.75 233 HIS A C 1
ATOM 1891 O O . HIS A 1 233 ? 10.624 -1.040 12.584 1.00 92.75 233 HIS A O 1
ATOM 1897 N N . LEU A 1 234 ? 8.409 -0.684 12.609 1.00 94.19 234 LEU A N 1
ATOM 1898 C CA . LEU A 1 234 ? 8.086 -1.418 11.385 1.00 94.19 234 LEU A CA 1
ATOM 1899 C C . LEU A 1 234 ? 7.899 -0.501 10.171 1.00 94.19 234 LEU A C 1
ATOM 1901 O O . LEU A 1 234 ? 7.687 -1.001 9.066 1.00 94.19 234 LEU A O 1
ATOM 1905 N N . VAL A 1 235 ? 7.980 0.820 10.313 1.00 90.88 235 VAL A N 1
ATOM 1906 C CA . VAL A 1 235 ? 7.974 1.719 9.151 1.00 90.88 235 VAL A CA 1
ATOM 1907 C C . VAL A 1 235 ? 9.245 1.464 8.331 1.00 90.88 235 VAL A C 1
ATOM 1909 O O . VAL A 1 235 ? 10.347 1.457 8.875 1.00 90.88 235 VAL A O 1
ATOM 1912 N N . ALA A 1 236 ? 9.100 1.199 7.028 1.00 82.19 236 ALA A N 1
ATOM 1913 C CA . ALA A 1 236 ? 10.255 0.971 6.160 1.00 82.19 236 ALA A CA 1
ATOM 1914 C C . ALA A 1 236 ? 11.084 2.261 6.049 1.00 82.19 236 ALA A C 1
ATOM 1916 O O . ALA A 1 236 ? 10.506 3.352 6.033 1.00 82.19 236 ALA A O 1
ATOM 1917 N N . GLY A 1 237 ? 12.415 2.125 5.975 1.00 70.94 237 GLY A N 1
ATOM 1918 C CA . GLY A 1 237 ? 13.346 3.258 5.916 1.00 70.94 237 GLY A CA 1
ATOM 1919 C C . GLY A 1 237 ? 12.964 4.283 4.842 1.00 70.94 237 GLY A C 1
ATOM 1920 O O . GLY A 1 237 ? 12.503 3.902 3.763 1.00 70.94 237 GLY A O 1
ATOM 1921 N N . GLU A 1 238 ? 13.106 5.567 5.183 1.00 49.44 238 GLU A N 1
ATOM 1922 C CA . GLU A 1 238 ? 12.848 6.708 4.288 1.00 49.44 238 GLU A CA 1
ATOM 1923 C C . GLU A 1 238 ? 13.947 6.893 3.235 1.00 49.44 238 GLU A C 1
ATOM 1925 O O . GLU A 1 238 ? 15.138 6.704 3.573 1.00 49.44 238 GLU A O 1
#